Protein AF-A0A7S1VC75-F1 (afdb_monomer_lite)

Sequence (217 aa):
PATQAALGAPEVVKAEDADLAVRKAPENAAPVGADGVVRVEHAWILSRLAAASAAADGGLRAFDMGAAADAVHHFWLKDLADVFLEVSKPLLKSDDADLVSATREVLYTCLDVGLRLLHPFMPFVTEELWQRLPRRPATPATSHLPQYESVMMAPYPVPSSTSHLACASAEESQALAMSAVSAVRSLRGKYTIPKSTKIAVRLPGGPPAGADAVVAG

Structure (mmCIF, N/CA/C/O backbone):
data_AF-A0A7S1VC75-F1
#
_entry.id   AF-A0A7S1VC75-F1
#
loop_
_atom_site.group_PDB
_atom_site.id
_atom_site.type_symbol
_atom_site.label_atom_id
_atom_site.label_alt_id
_atom_site.label_comp_id
_atom_site.label_asym_id
_atom_site.label_entity_id
_atom_site.label_seq_id
_atom_site.pdbx_PDB_ins_code
_atom_site.Cartn_x
_atom_site.Cartn_y
_atom_site.Cartn_z
_atom_site.occupancy
_atom_site.B_iso_or_equiv
_atom_site.auth_seq_id
_atom_site.auth_comp_id
_atom_site.auth_asym_id
_atom_site.auth_atom_id
_atom_site.pdbx_PDB_model_num
ATOM 1 N N . PRO A 1 1 ? -32.891 72.302 -0.985 1.00 41.41 1 PRO A N 1
ATOM 2 C CA . PRO A 1 1 ? -33.335 71.043 -1.630 1.00 41.41 1 PRO A CA 1
ATOM 3 C C . PRO A 1 1 ? -32.152 70.053 -1.707 1.00 41.41 1 PRO A C 1
ATOM 5 O O . PRO A 1 1 ? -31.353 70.150 -2.627 1.00 41.41 1 PRO A O 1
ATOM 8 N N . ALA A 1 2 ? -31.829 69.267 -0.667 1.00 27.56 2 ALA A N 1
ATOM 9 C CA . ALA A 1 2 ? -32.600 68.121 -0.138 1.00 27.56 2 ALA A CA 1
ATOM 10 C C . ALA A 1 2 ? -33.023 67.200 -1.302 1.00 27.56 2 ALA A C 1
ATOM 12 O O . ALA A 1 2 ? -33.728 67.667 -2.189 1.00 27.56 2 ALA A O 1
ATOM 13 N N . THR A 1 3 ? -32.554 65.954 -1.441 1.00 33.22 3 THR A N 1
ATOM 14 C CA . THR A 1 3 ? -32.681 64.821 -0.498 1.00 33.22 3 THR A CA 1
ATOM 15 C C . THR A 1 3 ? -31.821 63.657 -1.050 1.00 33.22 3 THR A C 1
ATOM 17 O O . THR A 1 3 ? -31.910 63.359 -2.234 1.00 33.22 3 THR A O 1
ATOM 20 N N . GLN A 1 4 ? -30.785 63.177 -0.347 1.00 31.67 4 GLN A N 1
ATOM 21 C CA . GLN A 1 4 ? -30.729 61.872 0.353 1.00 31.67 4 GLN A CA 1
ATOM 22 C C . GLN A 1 4 ? -31.527 60.712 -0.279 1.00 31.67 4 GLN A C 1
ATOM 24 O O . GLN A 1 4 ? -32.749 60.742 -0.269 1.00 31.67 4 GLN A O 1
ATOM 29 N N . ALA A 1 5 ? -30.849 59.627 -0.674 1.00 32.12 5 ALA A N 1
ATOM 30 C CA . ALA A 1 5 ? -31.441 58.284 -0.711 1.00 32.12 5 ALA A CA 1
ATOM 31 C C . ALA A 1 5 ? -30.349 57.190 -0.647 1.00 32.12 5 ALA A C 1
ATOM 33 O O . ALA A 1 5 ? -29.601 57.019 -1.602 1.00 32.12 5 ALA A O 1
ATOM 34 N N . ALA A 1 6 ? -30.283 56.526 0.521 1.00 33.50 6 ALA A N 1
ATOM 35 C CA . ALA A 1 6 ? -29.869 55.140 0.837 1.00 33.50 6 ALA A CA 1
ATOM 36 C C . ALA A 1 6 ? -28.675 54.525 0.059 1.00 33.50 6 ALA A C 1
ATOM 38 O O . ALA A 1 6 ? -28.781 54.279 -1.133 1.00 33.50 6 ALA A O 1
ATOM 39 N N . LEU A 1 7 ? -27.507 54.174 0.625 1.00 28.14 7 LEU A N 1
ATOM 40 C CA . LEU A 1 7 ? -27.226 53.390 1.848 1.00 28.14 7 LEU A CA 1
ATOM 41 C C . LEU A 1 7 ? -28.216 52.238 2.076 1.00 28.14 7 LEU A C 1
ATOM 43 O O . LEU A 1 7 ? -29.045 52.272 2.980 1.00 28.14 7 LEU A O 1
ATOM 47 N N . GLY A 1 8 ? -28.100 51.217 1.222 1.00 26.92 8 GLY A N 1
ATOM 48 C CA . GLY A 1 8 ? -28.586 49.869 1.500 1.00 26.92 8 GLY A CA 1
ATOM 49 C C . GLY A 1 8 ? -27.626 49.152 2.451 1.00 26.92 8 GLY A C 1
ATOM 50 O O . GLY A 1 8 ? -26.428 49.061 2.186 1.00 26.92 8 GLY A O 1
ATOM 51 N N . ALA A 1 9 ? -28.168 48.707 3.580 1.00 29.55 9 ALA A N 1
ATOM 52 C CA . ALA A 1 9 ? -27.527 47.870 4.584 1.00 29.55 9 ALA A CA 1
ATOM 53 C C . ALA A 1 9 ? -27.060 46.513 4.000 1.00 29.55 9 ALA A C 1
ATOM 55 O O . ALA A 1 9 ? -27.599 46.076 2.982 1.00 29.55 9 ALA A O 1
ATOM 56 N N . PRO A 1 10 ? -26.081 45.838 4.635 1.00 25.94 10 PRO A N 1
ATOM 57 C CA . PRO A 1 10 ? -25.542 44.568 4.157 1.00 25.94 10 PRO A CA 1
ATOM 58 C C . PRO A 1 10 ? -26.595 43.463 4.264 1.00 25.94 10 PRO A C 1
ATOM 60 O O . PRO A 1 10 ? -27.121 43.193 5.345 1.00 25.94 10 PRO A O 1
ATOM 63 N N . GLU A 1 11 ? -26.896 42.817 3.142 1.00 24.45 11 GLU A N 1
ATOM 64 C CA . GLU A 1 11 ? -27.736 41.627 3.125 1.00 24.45 11 GLU A CA 1
ATOM 65 C C . GLU A 1 11 ? -26.942 40.456 3.712 1.00 24.45 11 GLU A C 1
ATOM 67 O O . GLU A 1 11 ? -25.954 39.976 3.155 1.00 24.45 11 GLU A O 1
ATOM 72 N N . VAL A 1 12 ? -27.358 40.058 4.910 1.00 27.08 12 VAL A N 1
ATOM 73 C CA . VAL A 1 12 ? -26.865 38.902 5.652 1.00 27.08 12 VAL A CA 1
ATOM 74 C C . VAL A 1 12 ? -27.260 37.644 4.880 1.00 27.08 12 VAL A C 1
ATOM 76 O O . VAL A 1 12 ? -28.379 37.149 5.016 1.00 27.08 12 VAL A O 1
ATOM 79 N N . VAL A 1 13 ? -26.344 37.118 4.066 1.00 27.30 13 VAL A N 1
ATOM 80 C CA . VAL A 1 13 ? -26.486 35.775 3.498 1.00 27.30 13 VAL A CA 1
ATOM 81 C C . VAL A 1 13 ? -26.170 34.784 4.610 1.00 27.30 13 VAL A C 1
ATOM 83 O O . VAL A 1 13 ? -25.042 34.694 5.095 1.00 27.30 13 VAL A O 1
ATOM 86 N N . LYS A 1 14 ? -27.225 34.107 5.061 1.00 23.89 14 LYS A N 1
ATOM 87 C CA . LYS A 1 14 ? -27.194 33.062 6.077 1.00 23.89 14 LYS A CA 1
ATOM 88 C C . LYS A 1 14 ? -26.159 32.001 5.711 1.00 23.89 14 LYS A C 1
ATOM 90 O O . LYS A 1 14 ? -26.165 31.469 4.606 1.00 23.89 14 LYS A O 1
ATOM 95 N N . ALA A 1 15 ? -25.289 31.716 6.671 1.00 28.89 15 ALA A N 1
ATOM 96 C CA . ALA A 1 15 ? -24.480 30.516 6.697 1.00 28.89 15 ALA A CA 1
ATOM 97 C C . ALA A 1 15 ? -25.399 29.350 7.054 1.00 28.89 15 ALA A C 1
ATOM 99 O O . ALA A 1 15 ? -25.844 29.284 8.191 1.00 28.89 15 ALA A O 1
ATOM 100 N N . GLU A 1 16 ? -25.698 28.486 6.093 1.00 26.53 16 GLU A N 1
ATOM 101 C CA . GLU A 1 16 ? -26.198 27.129 6.313 1.00 26.53 16 GLU A CA 1
ATOM 102 C C . GLU A 1 16 ? -26.091 26.365 4.984 1.00 26.53 16 GLU A C 1
ATOM 104 O O . GLU A 1 16 ? -26.283 26.935 3.912 1.00 26.53 16 GLU A O 1
ATOM 109 N N . ASP A 1 17 ? -25.700 25.097 5.097 1.00 23.92 17 ASP A N 1
ATOM 110 C CA . ASP A 1 17 ? -25.517 24.095 4.039 1.00 23.92 17 ASP A CA 1
ATOM 111 C C . ASP A 1 17 ? -24.219 24.176 3.218 1.00 23.92 17 ASP A C 1
ATOM 113 O O . ASP A 1 17 ? -24.175 24.315 1.995 1.00 23.92 17 ASP A O 1
ATOM 117 N N . ALA A 1 18 ? -23.117 23.971 3.946 1.00 26.05 18 ALA A N 1
ATOM 118 C CA . ALA A 1 18 ? -21.907 23.343 3.431 1.00 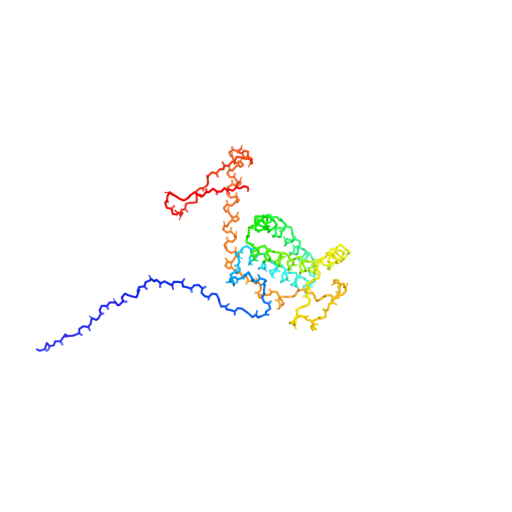26.05 18 ALA A CA 1
ATOM 119 C C . ALA A 1 18 ? -22.218 21.901 2.989 1.00 26.05 18 ALA A C 1
ATOM 121 O O . ALA A 1 18 ? -21.910 20.951 3.708 1.00 26.05 18 ALA A O 1
ATOM 122 N N . ASP A 1 19 ? -22.847 21.740 1.825 1.00 22.75 19 ASP A N 1
ATOM 123 C CA . ASP A 1 19 ? -23.119 20.416 1.280 1.00 22.75 19 ASP A CA 1
ATOM 124 C C . ASP A 1 19 ? -21.953 19.954 0.398 1.00 22.75 19 ASP A C 1
ATOM 126 O O . ASP A 1 19 ? -21.661 20.467 -0.690 1.00 22.75 19 ASP A O 1
ATOM 130 N N . LEU A 1 20 ? -21.227 19.002 0.972 1.00 27.06 20 LEU A N 1
ATOM 131 C CA . LEU A 1 20 ? -20.019 18.349 0.504 1.00 27.06 20 LEU A CA 1
ATOM 132 C C . LEU A 1 20 ? -20.351 17.417 -0.673 1.00 27.06 20 LEU A C 1
ATOM 134 O O . LEU A 1 20 ? -20.221 16.200 -0.583 1.00 27.06 20 LEU A O 1
ATOM 138 N N . ALA A 1 21 ? -20.762 17.978 -1.808 1.00 24.77 21 ALA A N 1
ATOM 139 C CA . ALA A 1 21 ? -20.881 17.234 -3.056 1.00 24.77 21 ALA A CA 1
ATOM 140 C C . ALA A 1 21 ? -19.481 17.020 -3.658 1.00 24.77 21 ALA A C 1
ATOM 142 O O . ALA A 1 21 ? -19.018 17.761 -4.533 1.00 24.77 21 ALA A O 1
ATOM 143 N N . VAL A 1 22 ? -18.778 16.000 -3.156 1.00 31.92 22 VAL A N 1
ATOM 144 C CA . VAL A 1 22 ? -17.565 15.470 -3.786 1.00 31.92 22 VAL A CA 1
ATOM 145 C C . VAL A 1 22 ? -17.912 15.082 -5.221 1.00 31.92 22 VAL A C 1
ATOM 147 O O . VAL A 1 22 ? -18.787 14.263 -5.494 1.00 31.92 22 VAL A O 1
ATOM 150 N N . ARG A 1 23 ? -17.228 15.747 -6.149 1.00 25.34 23 ARG A N 1
ATOM 151 C CA . ARG A 1 23 ? -17.361 15.606 -7.597 1.00 25.34 23 ARG A CA 1
ATOM 152 C C . ARG A 1 23 ? -17.271 14.131 -8.002 1.00 25.34 23 ARG A C 1
ATOM 154 O O . ARG A 1 23 ? -16.306 13.454 -7.661 1.00 25.34 23 ARG A O 1
ATOM 161 N N . LYS A 1 24 ? -18.261 13.675 -8.772 1.00 26.64 24 LYS A N 1
ATOM 162 C CA . LYS A 1 24 ? -18.335 12.346 -9.393 1.00 26.64 24 LYS A CA 1
ATOM 163 C C . LYS A 1 24 ? -17.053 12.077 -10.201 1.00 26.64 24 LYS A C 1
ATOM 165 O O . LYS A 1 24 ? -16.840 12.691 -11.246 1.00 26.64 24 LYS A O 1
ATOM 170 N N . ALA A 1 25 ? -16.184 11.217 -9.675 1.00 26.42 25 ALA A N 1
ATOM 171 C CA . ALA A 1 25 ? -14.935 10.794 -10.307 1.00 26.42 25 ALA A CA 1
ATOM 172 C C . ALA A 1 25 ? -15.200 9.738 -11.410 1.00 26.42 25 ALA A C 1
ATOM 174 O O . ALA A 1 25 ? -16.230 9.061 -11.357 1.00 26.42 25 ALA A O 1
ATOM 175 N N . PRO A 1 26 ? -14.322 9.617 -12.427 1.00 27.62 26 PRO A N 1
ATOM 176 C CA . PRO A 1 26 ? -14.538 8.765 -13.600 1.00 27.62 26 PRO A CA 1
ATOM 177 C C . PRO A 1 26 ? -14.646 7.269 -13.259 1.00 27.62 26 PRO A C 1
ATOM 179 O O . PRO A 1 26 ? -14.065 6.786 -12.292 1.00 27.62 26 PRO A O 1
ATOM 182 N N . GLU A 1 27 ? -15.381 6.549 -14.108 1.00 35.31 27 GLU A N 1
ATOM 183 C CA . GLU A 1 27 ? -15.953 5.192 -13.982 1.00 35.31 27 GLU A CA 1
ATOM 184 C C . GLU A 1 27 ? -14.940 4.021 -13.950 1.00 35.31 27 GLU A C 1
ATOM 186 O O . GLU A 1 27 ? -15.217 2.918 -14.403 1.00 35.31 27 GLU A O 1
ATOM 191 N N . ASN A 1 28 ? -13.755 4.251 -13.387 1.00 39.44 28 ASN A N 1
ATOM 192 C CA . ASN A 1 28 ? -12.769 3.224 -13.026 1.00 39.44 28 ASN A CA 1
ATOM 193 C C . ASN A 1 28 ? -12.297 3.382 -11.565 1.00 39.44 28 ASN A C 1
ATOM 195 O O . ASN A 1 28 ? -11.235 2.895 -11.183 1.00 39.44 28 ASN A O 1
ATOM 199 N N . ALA A 1 29 ? -13.070 4.116 -10.762 1.00 36.75 29 ALA A N 1
ATOM 200 C CA . ALA A 1 29 ? -12.709 4.511 -9.413 1.00 36.75 29 ALA A CA 1
ATOM 201 C C . ALA A 1 29 ? -12.837 3.363 -8.401 1.00 36.75 29 ALA A C 1
ATOM 203 O O . ALA A 1 29 ? -13.699 2.493 -8.517 1.00 36.75 29 ALA A O 1
ATOM 204 N N . ALA A 1 30 ? -11.948 3.425 -7.408 1.00 38.72 30 ALA A N 1
ATOM 205 C CA . ALA A 1 30 ? -11.885 2.640 -6.181 1.00 38.72 30 ALA A CA 1
ATOM 206 C C . ALA A 1 30 ? -13.239 2.118 -5.669 1.00 38.72 30 ALA A C 1
ATOM 208 O O . ALA A 1 30 ? -14.240 2.817 -5.792 1.00 38.72 30 ALA A O 1
ATOM 209 N N . PRO A 1 31 ? -13.275 0.938 -5.027 1.00 42.50 31 PRO A N 1
ATOM 210 C CA . PRO A 1 31 ? -14.513 0.314 -4.571 1.00 42.50 31 PRO A CA 1
ATOM 211 C C . PRO A 1 31 ? -15.307 1.244 -3.655 1.00 42.50 31 PRO A C 1
ATOM 213 O O . PRO A 1 31 ? -14.915 1.568 -2.532 1.00 42.50 31 PRO A O 1
ATOM 216 N N . VAL A 1 32 ? -16.430 1.690 -4.199 1.00 47.25 32 VAL A N 1
ATOM 217 C CA . VAL A 1 32 ? -17.366 2.606 -3.575 1.00 47.25 32 VAL A CA 1
ATOM 218 C C . VAL A 1 32 ? -18.370 1.759 -2.790 1.00 47.25 32 VAL A C 1
ATOM 220 O O . VAL A 1 32 ? -18.982 0.857 -3.359 1.00 47.25 32 VAL A O 1
ATOM 223 N N . GLY A 1 33 ? -18.511 2.005 -1.482 1.00 39.31 33 GLY A N 1
ATOM 224 C CA . GLY A 1 33 ? -19.593 1.411 -0.684 1.00 39.31 33 GLY A CA 1
ATOM 225 C C . GLY A 1 33 ? -20.968 1.875 -1.185 1.00 39.31 33 GLY A C 1
ATOM 226 O O . GLY A 1 33 ? -21.046 2.848 -1.935 1.00 39.31 33 GLY A O 1
ATOM 227 N N . ALA A 1 34 ? -22.046 1.200 -0.774 1.00 38.31 34 ALA A N 1
ATOM 228 C CA . ALA A 1 34 ? -23.404 1.398 -1.303 1.00 38.31 34 ALA A CA 1
ATOM 229 C C . ALA A 1 34 ? -23.916 2.858 -1.314 1.00 38.31 34 ALA A C 1
ATOM 231 O O . ALA A 1 34 ? -24.752 3.196 -2.150 1.00 38.31 34 ALA A O 1
ATOM 232 N N . ASP A 1 35 ? -23.353 3.740 -0.481 1.00 40.78 35 ASP A N 1
ATOM 233 C CA . ASP A 1 35 ? -23.739 5.155 -0.380 1.00 40.78 35 ASP A CA 1
ATOM 234 C C . ASP A 1 35 ? -22.916 6.125 -1.247 1.00 40.78 35 ASP A C 1
ATOM 236 O O . ASP A 1 35 ? -23.099 7.339 -1.166 1.00 40.78 35 ASP A O 1
ATOM 240 N N . GLY A 1 36 ? -21.953 5.660 -2.046 1.00 50.09 36 GLY A N 1
ATOM 241 C CA . GLY A 1 36 ? -21.072 6.586 -2.774 1.00 50.09 36 GLY A CA 1
ATOM 242 C C . GLY A 1 36 ? -19.922 7.160 -1.930 1.00 50.09 36 GLY A C 1
ATOM 243 O O . GLY A 1 36 ? -19.016 7.797 -2.468 1.00 50.09 36 GLY A O 1
ATOM 244 N N . VAL A 1 37 ? -19.942 6.945 -0.610 1.00 54.38 37 VAL A N 1
ATOM 245 C CA . VAL A 1 37 ? -19.021 7.575 0.343 1.00 54.38 37 VAL A CA 1
ATOM 246 C C . VAL A 1 37 ? -17.811 6.678 0.590 1.00 54.38 37 VAL A C 1
ATOM 248 O O . VAL A 1 37 ? -17.888 5.644 1.256 1.00 54.38 37 VAL A O 1
ATOM 251 N N . VAL A 1 38 ? -16.656 7.091 0.071 1.00 67.25 38 VAL A N 1
ATOM 252 C CA . VAL A 1 38 ? -15.375 6.458 0.398 1.00 67.25 38 VAL A CA 1
ATOM 253 C C . VAL A 1 38 ? -14.978 6.876 1.814 1.00 67.25 38 VAL A C 1
ATOM 255 O O . VAL A 1 38 ? -14.785 8.057 2.096 1.00 67.25 38 VAL A O 1
ATOM 258 N N . ARG A 1 39 ? -14.858 5.897 2.714 1.00 83.50 39 ARG A N 1
ATOM 259 C CA . ARG A 1 39 ? -14.338 6.097 4.074 1.00 83.50 39 ARG A CA 1
ATOM 260 C C . ARG A 1 39 ? -12.931 6.697 4.031 1.00 83.50 39 ARG A C 1
ATOM 262 O O . ARG A 1 39 ? -12.140 6.372 3.145 1.00 83.50 39 ARG A O 1
ATOM 269 N N . VAL A 1 40 ? -12.603 7.533 5.014 1.00 89.06 40 VAL A N 1
ATOM 270 C CA . VAL A 1 40 ? -11.305 8.224 5.090 1.00 89.06 40 VAL A CA 1
ATOM 271 C C . VAL A 1 40 ? -10.153 7.221 5.103 1.00 89.06 40 VAL A C 1
ATOM 273 O O . VAL A 1 40 ? -9.166 7.400 4.398 1.00 89.06 40 VAL A O 1
ATOM 276 N N . GLU A 1 41 ? -10.312 6.120 5.832 1.00 90.56 41 GLU A N 1
ATOM 277 C CA . GLU A 1 41 ? -9.324 5.053 5.975 1.00 90.56 41 GLU A CA 1
ATOM 278 C C . GLU A 1 41 ? -9.064 4.332 4.644 1.00 90.56 41 GLU A C 1
ATOM 280 O O . GLU A 1 41 ? -7.923 4.001 4.318 1.00 90.56 41 GLU A O 1
ATOM 285 N N . HIS A 1 42 ? -10.124 4.117 3.857 1.00 93.25 42 HIS A N 1
ATOM 286 C CA . HIS A 1 42 ? -10.050 3.517 2.525 1.00 93.25 42 HIS A CA 1
ATOM 287 C C . HIS A 1 42 ? -9.371 4.463 1.528 1.00 93.25 42 HIS A C 1
ATOM 289 O O . HIS A 1 42 ? -8.450 4.061 0.820 1.00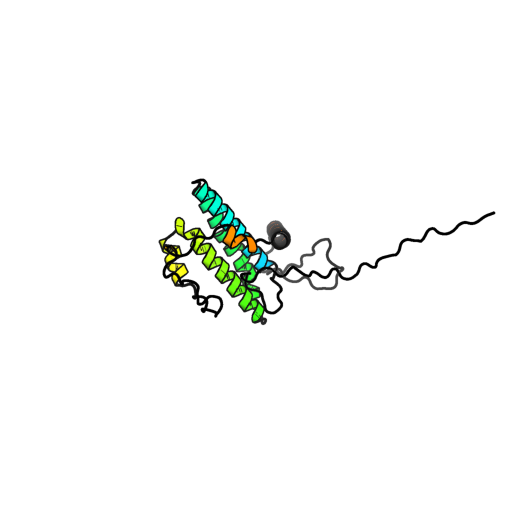 93.25 42 HIS A O 1
ATOM 295 N N . ALA A 1 43 ? -9.795 5.730 1.495 1.00 92.75 43 ALA A N 1
ATOM 296 C CA . ALA A 1 43 ? -9.200 6.745 0.630 1.00 92.75 43 ALA A CA 1
ATOM 297 C C . ALA A 1 43 ? -7.720 6.977 0.963 1.00 92.75 43 ALA A C 1
ATOM 299 O O . ALA A 1 43 ? -6.900 7.155 0.064 1.00 92.75 43 ALA A O 1
ATOM 300 N N . TRP A 1 44 ? -7.365 6.928 2.248 1.00 95.25 44 TRP A N 1
ATOM 301 C CA . TRP A 1 44 ? -5.998 7.113 2.707 1.00 95.25 44 TRP A CA 1
ATOM 302 C C . TRP A 1 44 ? -5.052 6.048 2.146 1.00 95.25 44 TRP A C 1
ATOM 304 O O . TRP A 1 44 ? -4.071 6.404 1.497 1.00 95.25 44 TRP A O 1
ATOM 314 N N . ILE A 1 45 ? -5.338 4.753 2.335 1.00 95.94 45 ILE A N 1
ATOM 315 C CA . ILE A 1 45 ? -4.415 3.697 1.880 1.00 95.94 45 ILE A CA 1
ATOM 316 C C . ILE A 1 45 ? -4.271 3.675 0.352 1.00 95.94 45 ILE A C 1
ATOM 318 O O . ILE A 1 45 ? -3.193 3.394 -0.170 1.00 95.94 45 ILE A O 1
ATOM 322 N N . LEU A 1 46 ? -5.335 4.028 -0.371 1.00 95.44 46 LEU A N 1
ATOM 323 C CA . LEU A 1 46 ? -5.318 4.158 -1.825 1.00 95.44 46 LEU A CA 1
ATOM 324 C C . LEU A 1 46 ? -4.465 5.352 -2.278 1.00 95.44 46 LEU A C 1
ATOM 326 O O . LEU A 1 46 ? -3.704 5.230 -3.239 1.00 95.44 46 LEU A O 1
ATOM 330 N N . SER A 1 47 ? -4.502 6.463 -1.539 1.00 95.56 47 SER A N 1
ATOM 331 C CA . SER A 1 47 ? -3.605 7.600 -1.763 1.00 95.56 47 SER A CA 1
ATOM 332 C C . SER A 1 47 ? -2.141 7.223 -1.518 1.00 95.56 47 SER A C 1
ATOM 334 O O . SER A 1 47 ? -1.274 7.506 -2.346 1.00 95.56 47 SER A O 1
ATOM 336 N N . ARG A 1 48 ? -1.860 6.473 -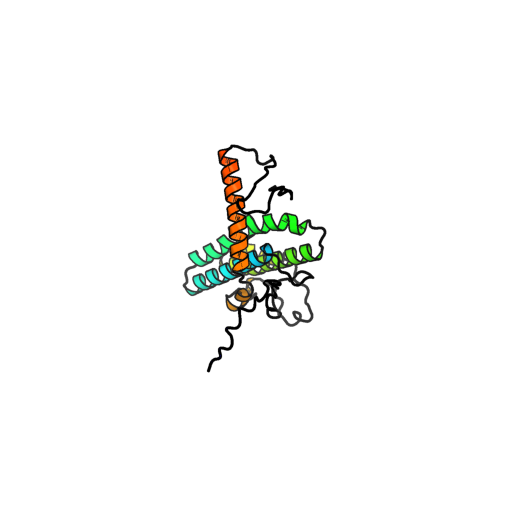0.442 1.00 96.12 48 ARG A N 1
ATOM 337 C CA . ARG A 1 48 ? -0.516 5.942 -0.146 1.00 96.12 48 ARG A CA 1
ATOM 338 C C . ARG A 1 48 ? -0.009 4.993 -1.228 1.00 96.12 48 ARG A C 1
ATOM 340 O O . ARG A 1 48 ? 1.155 5.076 -1.615 1.00 96.12 48 ARG A O 1
ATOM 347 N N . LEU A 1 49 ? -0.881 4.143 -1.764 1.00 96.50 49 LEU A N 1
ATOM 348 C CA . LEU A 1 49 ? -0.568 3.266 -2.891 1.00 96.50 49 LEU A CA 1
ATOM 349 C C . LEU A 1 49 ? -0.203 4.069 -4.151 1.00 96.50 49 LEU A C 1
ATOM 351 O O . LEU A 1 49 ? 0.767 3.733 -4.833 1.00 96.50 49 LEU A O 1
ATOM 355 N N . ALA A 1 50 ? -0.939 5.144 -4.449 1.00 96.25 50 ALA A N 1
ATOM 356 C CA . ALA A 1 50 ? -0.626 6.030 -5.570 1.00 96.25 50 ALA A CA 1
ATOM 357 C C . ALA A 1 50 ? 0.733 6.724 -5.391 1.00 96.25 50 ALA A C 1
ATOM 359 O O . ALA A 1 50 ? 1.540 6.749 -6.324 1.00 96.25 50 ALA A O 1
ATOM 360 N N . ALA A 1 51 ? 1.023 7.217 -4.184 1.00 96.06 51 ALA A N 1
ATOM 361 C CA . ALA A 1 51 ? 2.314 7.814 -3.853 1.00 96.06 51 ALA A CA 1
ATOM 362 C C . ALA A 1 51 ? 3.469 6.806 -3.994 1.00 96.06 51 ALA A C 1
ATOM 364 O O . ALA A 1 51 ? 4.499 7.126 -4.589 1.00 96.06 51 ALA A O 1
ATOM 365 N N . ALA A 1 52 ? 3.283 5.572 -3.516 1.00 96.75 52 ALA A N 1
ATOM 366 C CA . ALA A 1 52 ? 4.270 4.502 -3.637 1.00 96.75 52 ALA A CA 1
ATOM 367 C C . ALA A 1 52 ? 4.517 4.104 -5.099 1.00 96.75 52 ALA A C 1
ATOM 369 O O . ALA A 1 52 ? 5.666 3.955 -5.508 1.00 96.75 52 ALA A O 1
ATOM 370 N N . SER A 1 53 ? 3.457 3.999 -5.907 1.00 96.81 53 SER A N 1
ATOM 371 C CA . SER A 1 53 ? 3.561 3.743 -7.349 1.00 96.81 53 SER A CA 1
ATOM 372 C C . SER A 1 53 ? 4.351 4.840 -8.062 1.00 96.81 53 SER A C 1
ATOM 374 O O . SER A 1 53 ? 5.223 4.531 -8.873 1.00 96.81 53 SER A O 1
ATOM 376 N N . ALA A 1 54 ? 4.103 6.110 -7.732 1.00 96.62 54 ALA A N 1
ATOM 377 C CA . ALA A 1 54 ? 4.825 7.224 -8.334 1.00 96.62 54 ALA A CA 1
ATOM 378 C C . ALA A 1 54 ? 6.301 7.279 -7.923 1.00 96.62 54 ALA A C 1
ATOM 380 O O . ALA A 1 54 ? 7.165 7.494 -8.773 1.00 96.62 54 ALA A O 1
ATOM 381 N N . ALA A 1 55 ? 6.601 7.040 -6.647 1.00 96.69 55 ALA A N 1
ATOM 382 C CA . ALA A 1 55 ? 7.974 6.987 -6.156 1.00 96.69 55 ALA A CA 1
ATOM 383 C C . ALA A 1 55 ? 8.754 5.802 -6.754 1.00 96.69 55 ALA A C 1
ATOM 385 O O . ALA A 1 55 ? 9.896 5.971 -7.180 1.00 96.69 55 ALA A O 1
ATOM 386 N N . ALA A 1 56 ? 8.124 4.627 -6.853 1.00 96.88 56 ALA A N 1
ATOM 387 C CA . ALA A 1 56 ? 8.726 3.446 -7.462 1.00 96.88 56 ALA A CA 1
ATOM 388 C C . ALA A 1 56 ? 8.996 3.644 -8.962 1.00 96.88 56 ALA A C 1
ATOM 390 O O . ALA A 1 56 ? 10.104 3.373 -9.417 1.00 96.88 56 ALA A O 1
ATOM 391 N N . ASP A 1 57 ? 8.025 4.158 -9.728 1.00 96.06 57 ASP A N 1
ATOM 392 C CA . ASP A 1 57 ? 8.212 4.481 -11.153 1.00 96.06 57 ASP A CA 1
ATOM 393 C C . ASP A 1 57 ? 9.329 5.520 -11.351 1.00 96.06 57 ASP A C 1
ATOM 395 O O . ASP A 1 57 ? 10.189 5.345 -12.214 1.00 96.06 57 ASP A O 1
ATOM 399 N N . GLY A 1 58 ? 9.380 6.556 -10.507 1.00 96.62 58 GLY A N 1
ATOM 400 C CA . GLY A 1 58 ? 10.446 7.560 -10.525 1.00 96.62 58 GLY A CA 1
ATOM 401 C C . GLY A 1 58 ? 11.837 6.969 -10.280 1.00 96.62 58 GLY A C 1
ATOM 402 O O . GLY A 1 58 ? 12.755 7.231 -11.059 1.00 96.62 58 GLY A O 1
ATOM 403 N N . GLY A 1 59 ? 11.988 6.134 -9.247 1.00 96.62 59 GLY A N 1
ATOM 404 C CA . GLY A 1 59 ? 13.253 5.460 -8.937 1.00 96.62 59 GLY A CA 1
ATOM 405 C C . GLY A 1 59 ? 13.697 4.514 -10.055 1.00 96.62 59 GLY A C 1
ATOM 406 O O . GLY A 1 59 ? 14.834 4.594 -10.516 1.00 96.62 59 GLY A O 1
ATOM 407 N N . LEU A 1 60 ? 12.779 3.697 -10.586 1.00 95.31 60 LEU A N 1
ATOM 408 C CA . LEU A 1 60 ? 13.070 2.794 -11.705 1.00 95.31 60 LEU A CA 1
ATOM 409 C C . LEU A 1 60 ? 13.501 3.556 -12.968 1.00 95.31 60 LEU A C 1
ATOM 411 O O . LEU A 1 60 ? 14.474 3.169 -13.613 1.00 95.31 60 LEU A O 1
ATOM 415 N N . ARG A 1 61 ? 12.834 4.668 -13.308 1.00 95.81 61 ARG A N 1
ATOM 416 C CA . ARG A 1 61 ? 13.212 5.525 -14.452 1.00 95.81 61 ARG A CA 1
ATOM 417 C C . ARG A 1 61 ? 14.571 6.193 -14.275 1.00 95.81 61 ARG A C 1
ATOM 419 O O . ARG A 1 61 ? 15.266 6.419 -15.263 1.00 95.81 61 ARG A O 1
ATOM 426 N N . ALA A 1 62 ? 14.934 6.521 -13.040 1.00 97.19 62 ALA A N 1
ATOM 427 C CA . ALA A 1 62 ? 16.224 7.103 -12.695 1.00 97.19 62 ALA A CA 1
ATOM 428 C C . ALA A 1 62 ? 17.341 6.054 -12.531 1.00 97.19 62 ALA A C 1
ATOM 430 O O . ALA A 1 62 ? 18.473 6.431 -12.236 1.00 97.19 62 ALA A O 1
ATOM 431 N N . PHE A 1 63 ? 17.042 4.760 -12.716 1.00 96.12 63 PHE A N 1
ATOM 432 C CA . PHE A 1 63 ? 17.927 3.635 -12.387 1.00 96.12 63 PHE A CA 1
ATOM 433 C C . PHE A 1 63 ? 18.357 3.587 -10.907 1.00 96.12 63 PHE A C 1
ATOM 435 O O . PHE A 1 63 ? 19.321 2.906 -10.555 1.00 96.12 63 PHE A O 1
ATOM 442 N N . ASP A 1 64 ? 17.616 4.259 -10.025 1.00 97.00 64 ASP A N 1
ATOM 443 C CA . ASP A 1 64 ? 17.785 4.185 -8.578 1.00 97.00 64 ASP A CA 1
ATOM 444 C C . ASP A 1 64 ? 16.872 3.093 -8.006 1.00 97.00 64 ASP A C 1
ATOM 446 O O . ASP A 1 64 ? 15.752 3.324 -7.536 1.00 97.00 64 ASP A O 1
ATOM 450 N N . MET A 1 65 ? 17.371 1.858 -8.074 1.00 95.25 65 MET A N 1
ATOM 451 C CA . MET A 1 65 ? 16.665 0.681 -7.565 1.00 95.25 65 MET A CA 1
ATOM 452 C C . MET A 1 65 ? 16.499 0.720 -6.041 1.00 95.25 65 MET A C 1
ATOM 454 O O . MET A 1 65 ? 15.565 0.109 -5.527 1.00 95.25 65 MET A O 1
ATOM 458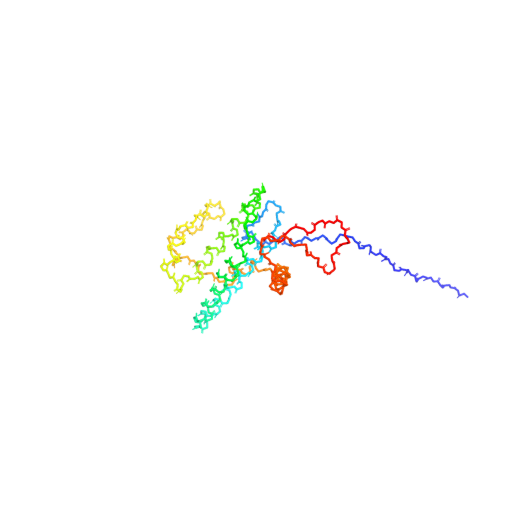 N N . GLY A 1 66 ? 17.383 1.428 -5.326 1.00 96.56 66 GLY A N 1
ATOM 459 C CA . GLY A 1 66 ? 17.317 1.574 -3.873 1.00 96.56 66 GLY A CA 1
ATOM 460 C C . GLY A 1 66 ? 16.112 2.412 -3.468 1.00 96.56 66 GLY A C 1
ATOM 461 O O . GLY A 1 66 ? 15.261 1.938 -2.721 1.00 96.56 66 GLY A O 1
ATOM 462 N N . ALA A 1 67 ? 15.975 3.606 -4.053 1.00 95.81 67 ALA A N 1
ATOM 463 C CA . ALA A 1 67 ? 14.825 4.473 -3.806 1.00 95.81 67 ALA A CA 1
ATOM 464 C C . ALA A 1 67 ? 13.495 3.808 -4.199 1.00 95.81 67 ALA A C 1
ATOM 466 O O . ALA A 1 67 ? 12.503 3.923 -3.476 1.00 95.81 67 ALA A O 1
ATOM 467 N N . ALA A 1 68 ? 13.471 3.079 -5.322 1.00 96.81 68 ALA A N 1
ATOM 468 C CA . ALA A 1 68 ? 12.279 2.352 -5.748 1.00 96.81 68 ALA A CA 1
ATOM 469 C C . ALA A 1 68 ? 11.907 1.222 -4.770 1.00 96.81 68 ALA A C 1
ATOM 471 O O . ALA A 1 68 ? 10.744 1.113 -4.376 1.00 96.81 68 ALA A O 1
ATOM 472 N N . ALA A 1 69 ? 12.881 0.413 -4.341 1.00 96.19 69 ALA A N 1
ATOM 473 C CA . ALA A 1 69 ? 12.658 -0.657 -3.371 1.00 96.19 69 ALA A CA 1
ATOM 474 C C . ALA A 1 69 ? 12.194 -0.103 -2.017 1.00 96.19 69 ALA A C 1
ATOM 476 O O . ALA A 1 69 ? 11.228 -0.615 -1.449 1.00 96.19 69 ALA A O 1
ATOM 477 N N . ASP A 1 70 ? 12.823 0.969 -1.532 1.00 96.81 70 ASP A N 1
ATOM 478 C CA . ASP A 1 70 ? 12.475 1.615 -0.265 1.00 96.81 70 ASP A CA 1
ATOM 479 C C . ASP A 1 70 ? 11.048 2.167 -0.278 1.00 96.81 70 ASP A C 1
ATOM 481 O O . ASP A 1 70 ? 10.313 1.991 0.695 1.00 96.81 70 ASP A O 1
ATOM 485 N N . ALA A 1 71 ? 10.617 2.781 -1.385 1.00 96.88 71 ALA A N 1
ATOM 486 C CA . ALA A 1 71 ? 9.255 3.288 -1.532 1.00 96.88 71 ALA A CA 1
ATOM 487 C C . ALA A 1 71 ? 8.207 2.168 -1.442 1.00 96.88 71 ALA A C 1
ATOM 489 O O . ALA A 1 71 ? 7.230 2.277 -0.694 1.00 96.88 71 ALA A O 1
ATOM 490 N N . VAL A 1 72 ? 8.424 1.067 -2.168 1.00 96.50 72 VAL A N 1
ATOM 491 C CA . VAL A 1 72 ? 7.512 -0.087 -2.159 1.00 96.50 72 VAL A CA 1
ATOM 492 C C . VAL A 1 72 ? 7.528 -0.783 -0.796 1.00 96.50 72 VAL A C 1
ATOM 494 O O . VAL A 1 72 ? 6.475 -1.122 -0.254 1.00 96.50 72 VAL A O 1
ATOM 497 N N . HIS A 1 73 ? 8.705 -0.951 -0.199 1.00 96.00 73 HIS A N 1
ATOM 498 C CA . HIS A 1 73 ? 8.869 -1.552 1.121 1.00 96.00 73 HIS A CA 1
ATOM 499 C C . HIS A 1 73 ? 8.198 -0.722 2.225 1.00 96.00 73 HIS A C 1
ATOM 501 O O . HIS A 1 73 ? 7.524 -1.277 3.098 1.00 96.00 73 HIS A O 1
ATOM 507 N N . HIS A 1 74 ? 8.323 0.608 2.168 1.00 96.94 74 HIS A N 1
ATOM 508 C CA . HIS A 1 74 ? 7.647 1.519 3.088 1.00 96.94 74 HIS A CA 1
ATOM 509 C C . HIS A 1 74 ? 6.128 1.361 3.007 1.00 96.94 74 HIS A C 1
ATOM 511 O O . HIS A 1 74 ? 5.483 1.217 4.044 1.00 96.94 74 HIS A O 1
ATOM 517 N N . PHE A 1 75 ? 5.562 1.313 1.799 1.00 97.38 75 PHE A N 1
ATOM 518 C CA . PHE A 1 75 ? 4.129 1.082 1.625 1.00 97.38 75 PHE A CA 1
ATOM 519 C C . PHE A 1 75 ? 3.680 -0.244 2.255 1.00 97.38 75 PHE A C 1
ATOM 521 O O . PHE A 1 75 ? 2.737 -0.265 3.043 1.00 97.38 75 PHE A O 1
ATOM 528 N N . TRP A 1 76 ? 4.379 -1.344 1.965 1.00 96.06 76 TRP A N 1
ATOM 529 C CA . TRP A 1 76 ? 4.004 -2.670 2.464 1.00 96.06 76 TRP A CA 1
ATOM 530 C C . TRP A 1 76 ? 4.058 -2.779 3.989 1.00 96.06 76 TRP A C 1
ATOM 532 O O . TRP A 1 76 ? 3.117 -3.282 4.605 1.00 96.06 76 TRP A O 1
ATOM 542 N N . LEU A 1 77 ? 5.144 -2.316 4.608 1.00 94.75 77 LEU A N 1
ATOM 543 C CA . LEU A 1 77 ? 5.316 -2.458 6.052 1.00 94.75 77 LEU A CA 1
ATOM 544 C C . LEU A 1 77 ? 4.620 -1.353 6.844 1.00 94.75 77 LEU A C 1
ATOM 546 O O . LEU A 1 77 ? 3.936 -1.647 7.820 1.00 94.75 77 LEU A O 1
ATOM 550 N N . LYS A 1 78 ? 4.807 -0.087 6.460 1.00 94.69 78 LYS A N 1
ATOM 551 C CA . LYS A 1 78 ? 4.386 1.065 7.272 1.00 94.69 78 LYS A CA 1
ATOM 552 C C . LYS A 1 78 ? 2.960 1.491 7.007 1.00 94.69 78 LYS A C 1
ATOM 554 O O . LYS A 1 78 ? 2.231 1.749 7.960 1.00 94.69 78 LYS A O 1
ATOM 559 N N . ASP A 1 7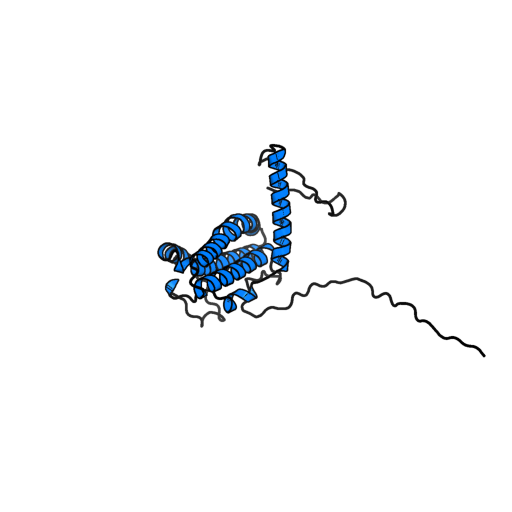9 ? 2.553 1.522 5.747 1.00 95.75 79 ASP A N 1
ATOM 560 C CA . ASP A 1 79 ? 1.212 1.986 5.407 1.00 95.75 79 ASP A CA 1
ATOM 561 C C . ASP A 1 79 ? 0.201 0.830 5.477 1.00 95.75 79 ASP A C 1
ATOM 563 O O . ASP A 1 79 ? -0.818 0.919 6.169 1.00 95.75 79 ASP A O 1
ATOM 567 N N . LEU A 1 80 ? 0.500 -0.297 4.824 1.00 95.88 80 LEU A N 1
ATOM 568 C CA . LEU A 1 80 ? -0.422 -1.426 4.740 1.00 95.88 80 LEU A CA 1
ATOM 569 C C . LEU A 1 80 ? -0.445 -2.264 6.027 1.00 95.88 80 LEU A C 1
ATOM 571 O O . LEU A 1 80 ? -1.501 -2.391 6.649 1.00 95.88 80 LEU A O 1
ATOM 575 N N . ALA A 1 81 ? 0.690 -2.842 6.434 1.00 94.88 81 ALA A N 1
ATOM 576 C CA . ALA A 1 81 ? 0.721 -3.792 7.548 1.00 94.88 81 ALA A CA 1
ATOM 577 C C . ALA A 1 81 ? 0.570 -3.129 8.929 1.00 94.88 81 ALA A C 1
ATOM 579 O O . ALA A 1 81 ? -0.280 -3.554 9.710 1.00 94.88 81 ALA A O 1
ATOM 580 N N . ASP A 1 82 ? 1.354 -2.086 9.225 1.00 93.00 82 ASP A N 1
ATOM 581 C CA . ASP A 1 82 ? 1.355 -1.436 10.546 1.00 93.00 82 ASP A CA 1
ATOM 582 C C . ASP A 1 82 ? 0.059 -0.640 10.821 1.00 93.00 82 ASP A C 1
ATOM 584 O O . ASP A 1 82 ? -0.349 -0.508 11.979 1.00 93.00 82 ASP A O 1
ATOM 588 N N . VAL A 1 83 ? -0.584 -0.084 9.785 1.00 93.38 83 VAL A N 1
ATOM 589 C CA . VAL A 1 83 ? -1.724 0.838 9.942 1.00 93.38 83 VAL A CA 1
ATOM 590 C C . VAL A 1 83 ? -3.003 0.284 9.323 1.00 93.38 83 VAL A C 1
ATOM 592 O O . VAL A 1 83 ? -3.965 0.048 10.055 1.00 93.38 83 VAL A O 1
ATOM 595 N N . PHE A 1 84 ? -3.061 0.061 8.007 1.00 94.69 84 PHE A N 1
ATOM 596 C CA . PHE A 1 84 ? -4.331 -0.284 7.353 1.00 94.69 84 PHE A CA 1
ATOM 597 C C . PHE A 1 84 ? -4.899 -1.639 7.798 1.00 94.69 84 PHE A C 1
ATOM 599 O O . PHE A 1 84 ? -6.106 -1.764 8.014 1.00 94.69 84 PHE A O 1
ATOM 606 N N . LEU A 1 85 ? -4.057 -2.659 7.997 1.00 94.19 85 LEU A N 1
ATOM 607 C CA . LEU A 1 85 ? -4.516 -3.950 8.522 1.00 94.19 85 LEU A CA 1
ATOM 608 C C . LEU A 1 85 ? -5.058 -3.839 9.950 1.00 94.19 85 LEU A C 1
ATOM 610 O O . LEU A 1 85 ? -6.009 -4.533 10.294 1.00 94.19 85 LEU A O 1
ATOM 614 N N . GLU A 1 86 ? -4.508 -2.956 10.780 1.00 92.06 86 GLU A N 1
ATOM 615 C CA . GLU A 1 86 ? -5.036 -2.714 12.125 1.00 92.06 86 GLU A CA 1
ATOM 616 C C . GLU A 1 86 ? -6.375 -1.972 12.077 1.00 92.06 86 GLU A C 1
ATOM 618 O O . GLU A 1 86 ? -7.332 -2.365 12.746 1.00 92.06 86 GLU A O 1
ATOM 623 N N . VAL A 1 87 ? -6.467 -0.949 11.228 1.00 90.12 87 VAL A N 1
ATOM 624 C CA . VAL A 1 87 ? -7.671 -0.129 11.039 1.00 90.12 87 VAL A CA 1
ATOM 625 C C . VAL A 1 87 ? -8.812 -0.914 10.381 1.00 90.12 87 VAL A C 1
ATOM 627 O O . VAL A 1 87 ? -9.976 -0.695 10.703 1.00 90.12 87 VAL A O 1
ATOM 630 N N . SER A 1 88 ? -8.508 -1.874 9.507 1.00 91.56 88 SER A N 1
ATOM 631 C CA . SER A 1 88 ? -9.518 -2.691 8.817 1.00 91.56 88 SER A CA 1
ATOM 632 C C . SER A 1 88 ? -10.124 -3.800 9.681 1.00 91.56 88 SER A C 1
ATOM 634 O O . SER A 1 88 ? -11.233 -4.246 9.393 1.00 91.56 88 SER A O 1
ATOM 636 N N . LYS A 1 89 ? -9.474 -4.228 10.774 1.00 91.81 89 LYS A N 1
ATOM 637 C CA . LYS A 1 89 ? -10.013 -5.253 11.694 1.00 91.81 89 LYS A CA 1
ATOM 638 C C . LYS A 1 89 ? -11.428 -4.953 12.208 1.00 91.81 89 LYS A C 1
ATOM 640 O O . LYS A 1 89 ? -12.257 -5.861 12.137 1.00 91.81 89 LYS A O 1
ATOM 645 N N . PRO A 1 90 ? -11.734 -3.758 12.757 1.00 91.12 90 PRO A N 1
ATOM 646 C CA . PRO A 1 90 ? -13.099 -3.423 13.161 1.00 91.12 90 PRO A CA 1
ATOM 647 C C . PRO A 1 90 ? -14.047 -3.291 11.962 1.00 91.12 90 PRO A C 1
ATOM 649 O O . PRO A 1 90 ? -15.189 -3.722 12.067 1.00 91.12 90 PRO A O 1
ATOM 652 N N . LEU A 1 91 ? -13.576 -2.779 10.818 1.00 89.88 91 LEU A N 1
ATOM 653 C CA . LEU A 1 91 ? -14.397 -2.617 9.608 1.00 89.88 91 LEU A CA 1
ATOM 654 C C . LEU A 1 91 ? -14.877 -3.969 9.064 1.00 89.88 91 LEU A C 1
ATOM 656 O O . LEU A 1 91 ? -16.048 -4.135 8.749 1.00 89.88 91 LEU A O 1
ATOM 660 N N . LEU A 1 92 ? -13.992 -4.969 9.047 1.00 90.44 92 LEU A N 1
ATOM 661 C CA . LEU A 1 92 ? -14.295 -6.335 8.609 1.00 90.44 92 LEU A CA 1
ATOM 662 C C . LEU A 1 92 ? -15.201 -7.112 9.579 1.00 90.44 92 LEU A C 1
ATOM 664 O O . LEU A 1 92 ? -15.702 -8.173 9.212 1.00 90.44 92 LEU A O 1
ATOM 668 N N . LYS A 1 93 ? -15.376 -6.616 10.809 1.00 91.38 93 LYS A N 1
ATOM 669 C CA . LYS A 1 93 ? -16.267 -7.180 11.835 1.00 91.38 93 LYS A CA 1
ATOM 670 C C . LYS A 1 93 ? -17.580 -6.404 11.975 1.00 91.38 93 LYS A C 1
ATOM 672 O O . LYS A 1 93 ? -18.337 -6.692 12.895 1.00 91.38 93 LYS A O 1
ATOM 677 N N . SER A 1 94 ? -17.812 -5.410 11.119 1.00 89.44 94 SER A N 1
ATOM 678 C CA . SER A 1 94 ? -19.048 -4.632 11.107 1.00 89.44 94 SER A CA 1
ATOM 679 C C . SER A 1 94 ? -20.238 -5.492 10.670 1.00 89.44 94 SER A C 1
ATOM 681 O O . SER A 1 94 ? -20.077 -6.400 9.855 1.00 89.44 94 SER A O 1
ATOM 683 N N . ASP A 1 95 ? -21.433 -5.163 11.164 1.00 89.38 95 ASP A N 1
ATOM 684 C CA . ASP A 1 95 ? -22.700 -5.744 10.689 1.00 89.38 95 ASP A CA 1
ATOM 685 C C . ASP A 1 95 ? -23.135 -5.161 9.327 1.00 89.38 95 ASP A C 1
ATOM 687 O O . ASP A 1 95 ? -24.026 -5.691 8.664 1.00 89.38 95 ASP A O 1
ATOM 691 N N . ASP A 1 96 ? -22.491 -4.075 8.894 1.00 90.25 96 ASP A N 1
ATOM 692 C CA . ASP A 1 96 ? -22.688 -3.453 7.586 1.00 90.25 96 ASP A CA 1
ATOM 693 C C . ASP A 1 96 ? -21.960 -4.250 6.489 1.00 90.25 96 ASP A C 1
ATOM 695 O O . ASP A 1 96 ? -20.735 -4.173 6.330 1.00 90.25 96 ASP A O 1
ATOM 699 N N . ALA A 1 97 ? -22.732 -5.027 5.728 1.00 89.81 97 ALA A N 1
ATOM 700 C CA . ALA A 1 97 ? -22.224 -5.874 4.655 1.00 89.81 97 ALA A CA 1
ATOM 701 C C . ALA A 1 97 ? -21.564 -5.077 3.516 1.00 89.81 97 ALA A C 1
ATOM 703 O O . ALA A 1 97 ? -20.582 -5.552 2.935 1.00 89.81 97 ALA A O 1
ATOM 704 N N . ASP A 1 98 ? -22.052 -3.870 3.222 1.00 88.50 98 ASP A N 1
ATOM 705 C CA . ASP A 1 98 ? -21.522 -3.029 2.149 1.00 88.50 98 ASP A CA 1
ATOM 706 C C . ASP A 1 98 ? -20.176 -2.431 2.550 1.00 88.50 98 ASP A C 1
ATOM 708 O O . ASP A 1 98 ? -19.233 -2.420 1.752 1.00 88.50 98 ASP A O 1
ATOM 712 N N . LEU A 1 99 ? -20.037 -2.027 3.815 1.00 88.31 99 LEU A N 1
ATOM 713 C CA . LEU A 1 99 ? -18.757 -1.600 4.374 1.00 88.31 99 LEU A CA 1
ATOM 714 C C . LEU A 1 99 ? -17.726 -2.732 4.351 1.00 88.31 99 LEU A C 1
ATOM 716 O O . LEU A 1 99 ? -16.601 -2.522 3.896 1.00 88.31 99 LEU A O 1
ATOM 720 N N . VAL A 1 100 ? -18.103 -3.937 4.792 1.00 89.88 100 VAL A N 1
ATOM 721 C CA . VAL A 1 100 ? -17.209 -5.109 4.782 1.00 89.88 100 VAL A CA 1
ATOM 722 C C . VAL A 1 100 ? -16.765 -5.437 3.356 1.00 89.88 100 VAL A C 1
ATOM 724 O O . VAL A 1 100 ? -15.585 -5.714 3.121 1.00 89.88 100 VAL A O 1
ATOM 727 N N . SER A 1 101 ? -17.694 -5.391 2.399 1.00 90.06 101 SER A N 1
ATOM 728 C CA . SER A 1 101 ? -17.416 -5.597 0.976 1.00 90.06 101 SER A CA 1
ATOM 729 C C . SER A 1 101 ? -16.439 -4.548 0.433 1.00 90.06 101 SER A C 1
ATOM 731 O O . SER A 1 101 ? -15.399 -4.901 -0.128 1.00 90.06 101 SER A O 1
ATOM 733 N N . ALA A 1 102 ? -16.697 -3.263 0.694 1.00 89.88 102 ALA A N 1
ATOM 734 C CA . ALA A 1 102 ? -15.818 -2.175 0.281 1.00 89.88 102 ALA A CA 1
ATOM 735 C C . ALA A 1 102 ? -14.409 -2.321 0.879 1.00 89.88 102 ALA A C 1
ATOM 737 O O . ALA A 1 102 ? -13.423 -2.218 0.153 1.00 89.88 102 ALA A O 1
ATOM 738 N N . THR A 1 103 ? -14.282 -2.636 2.175 1.00 92.06 103 THR A N 1
ATOM 739 C CA . THR A 1 103 ? -12.972 -2.860 2.813 1.00 92.06 103 THR A CA 1
ATOM 740 C C . THR A 1 103 ? -12.210 -4.015 2.161 1.00 92.06 103 THR A C 1
ATOM 742 O O . THR A 1 103 ? -11.001 -3.908 1.947 1.00 92.06 103 THR A O 1
ATOM 745 N N . ARG A 1 104 ? -12.894 -5.112 1.804 1.00 91.75 104 ARG A N 1
ATOM 746 C CA . ARG A 1 104 ? -12.272 -6.251 1.106 1.00 91.75 104 ARG A CA 1
ATOM 747 C C . ARG A 1 104 ? -11.776 -5.871 -0.280 1.00 91.75 104 ARG A C 1
ATOM 749 O O . ARG A 1 104 ? -10.668 -6.254 -0.638 1.00 91.75 104 ARG A O 1
ATOM 756 N N . GLU A 1 105 ? -12.552 -5.104 -1.033 1.00 91.00 105 GLU A N 1
ATOM 757 C CA . GLU A 1 105 ? -12.145 -4.641 -2.360 1.00 91.00 105 GLU A CA 1
ATOM 758 C C . GLU A 1 105 ? -10.975 -3.646 -2.302 1.00 91.00 105 GLU A C 1
ATOM 760 O O . GLU A 1 105 ? -10.088 -3.676 -3.162 1.00 91.00 105 GLU A O 1
ATOM 765 N N . VAL A 1 106 ? -10.928 -2.770 -1.289 1.00 93.12 106 VAL A N 1
ATOM 766 C CA . VAL A 1 106 ? -9.779 -1.868 -1.088 1.00 93.12 106 VAL A CA 1
ATOM 767 C C . VAL A 1 106 ? -8.538 -2.694 -0.786 1.00 93.12 106 VAL A C 1
ATOM 769 O O . VAL A 1 106 ? -7.511 -2.519 -1.437 1.00 93.12 106 VAL A O 1
ATOM 772 N N . LEU A 1 107 ? -8.647 -3.643 0.148 1.00 93.62 107 LEU A N 1
ATOM 773 C CA . LEU A 1 107 ? -7.546 -4.528 0.508 1.00 93.62 107 LEU A CA 1
ATOM 774 C C . LEU A 1 107 ? -7.069 -5.344 -0.699 1.00 93.62 107 LEU A C 1
ATOM 776 O O . LEU A 1 107 ? -5.868 -5.449 -0.929 1.00 93.62 107 LEU A O 1
ATOM 780 N N . TYR A 1 108 ? -8.001 -5.862 -1.498 1.00 93.56 108 TYR A N 1
ATOM 781 C CA . TYR A 1 108 ? -7.705 -6.548 -2.750 1.00 93.56 108 TYR A CA 1
ATOM 782 C C . TYR A 1 108 ? -6.886 -5.674 -3.697 1.00 93.56 108 TYR A C 1
ATOM 784 O O . TYR A 1 108 ? -5.837 -6.093 -4.176 1.00 93.56 108 TYR A O 1
ATOM 792 N N . THR A 1 109 ? -7.343 -4.442 -3.923 1.00 92.88 109 THR A N 1
ATOM 793 C CA . THR A 1 109 ? -6.687 -3.484 -4.819 1.00 92.88 109 THR A CA 1
ATOM 794 C C . THR A 1 109 ? -5.275 -3.153 -4.329 1.00 92.88 109 THR A C 1
ATOM 796 O O . THR A 1 109 ? -4.332 -3.150 -5.118 1.00 92.88 109 THR A O 1
ATOM 799 N N . CYS A 1 110 ? -5.099 -2.939 -3.021 1.00 95.25 110 CYS A N 1
ATOM 800 C CA . CYS A 1 110 ? -3.788 -2.705 -2.417 1.00 95.25 110 CYS A CA 1
ATOM 801 C C . CYS A 1 110 ? -2.845 -3.903 -2.567 1.00 95.25 110 CYS A C 1
ATOM 803 O O . CYS A 1 110 ? -1.672 -3.705 -2.874 1.00 95.25 110 CYS A O 1
ATOM 805 N N . LEU A 1 111 ? -3.340 -5.129 -2.369 1.00 95.31 111 LEU A N 1
ATOM 806 C CA . LEU A 1 111 ? -2.538 -6.344 -2.517 1.00 95.31 111 LEU A CA 1
ATOM 807 C C . LEU A 1 111 ? -2.156 -6.585 -3.977 1.00 95.31 111 LEU A C 1
ATOM 809 O O . LEU A 1 111 ? -0.988 -6.806 -4.268 1.00 95.31 111 LEU A O 1
ATOM 813 N N . ASP A 1 112 ? -3.106 -6.500 -4.900 1.00 93.75 112 ASP A N 1
ATOM 814 C CA . ASP A 1 112 ? -2.866 -6.723 -6.324 1.00 93.75 112 ASP A CA 1
ATOM 815 C C . ASP A 1 112 ? -1.852 -5.716 -6.893 1.00 93.75 112 ASP A C 1
ATOM 817 O O . ASP A 1 112 ? -0.809 -6.104 -7.420 1.00 93.75 112 ASP A O 1
ATOM 821 N N . VAL A 1 113 ? -2.090 -4.414 -6.711 1.00 94.50 113 VAL A N 1
ATOM 822 C CA . VAL A 1 113 ? -1.171 -3.368 -7.190 1.00 94.50 113 VAL A CA 1
ATOM 823 C C . VAL A 1 113 ? 0.153 -3.407 -6.422 1.00 94.50 113 VAL A C 1
ATOM 825 O O . VAL A 1 113 ? 1.220 -3.301 -7.027 1.00 94.50 113 VAL A O 1
ATOM 828 N N . GLY A 1 114 ? 0.112 -3.606 -5.102 1.00 95.75 114 GLY A N 1
ATOM 829 C CA . GLY A 1 114 ? 1.305 -3.693 -4.262 1.00 95.75 114 GLY A CA 1
ATOM 830 C C . GLY A 1 114 ? 2.211 -4.871 -4.626 1.00 95.75 114 GLY A C 1
ATOM 831 O O . GLY A 1 114 ? 3.435 -4.727 -4.592 1.00 95.75 114 GLY A O 1
ATOM 832 N N . LEU A 1 115 ? 1.641 -6.022 -5.003 1.00 96.31 115 LEU A N 1
ATOM 833 C CA . LEU A 1 115 ? 2.406 -7.205 -5.413 1.00 96.31 115 LEU A CA 1
ATOM 834 C C . LEU A 1 115 ? 3.091 -6.963 -6.755 1.00 96.31 115 LEU A C 1
ATOM 836 O O . LEU A 1 115 ? 4.267 -7.290 -6.897 1.00 96.31 115 LEU A O 1
ATOM 840 N N . ARG A 1 116 ? 2.403 -6.317 -7.705 1.00 95.50 116 ARG A N 1
ATOM 841 C CA . ARG A 1 116 ? 3.002 -5.920 -8.989 1.00 95.50 116 ARG A CA 1
ATOM 842 C C . ARG A 1 116 ? 4.141 -4.913 -8.812 1.00 95.50 116 ARG A C 1
ATOM 844 O O . ARG A 1 116 ? 5.159 -5.045 -9.481 1.00 95.50 116 ARG A O 1
ATOM 851 N N . LEU A 1 117 ? 4.001 -3.945 -7.899 1.00 96.38 117 LEU A N 1
ATOM 852 C CA . LEU A 1 117 ? 5.073 -2.995 -7.560 1.00 96.38 117 LEU A CA 1
ATOM 853 C C . LEU A 1 117 ? 6.301 -3.689 -6.952 1.00 96.38 117 LEU A C 1
ATOM 855 O O . LEU A 1 117 ? 7.432 -3.297 -7.220 1.00 96.38 117 LEU A O 1
ATOM 859 N N . LEU A 1 118 ? 6.088 -4.720 -6.131 1.00 96.31 118 LEU A N 1
ATOM 860 C CA . LEU A 1 118 ? 7.164 -5.453 -5.455 1.00 96.31 118 LEU A CA 1
ATOM 861 C C . LEU A 1 118 ? 7.838 -6.502 -6.357 1.00 96.31 118 LEU A C 1
ATOM 863 O O . LEU A 1 118 ? 8.971 -6.917 -6.101 1.00 96.31 118 LEU A O 1
ATOM 867 N N . HIS A 1 119 ? 7.158 -6.925 -7.420 1.00 96.50 119 HIS A N 1
ATOM 868 C CA . HIS A 1 119 ? 7.580 -8.014 -8.293 1.00 96.50 119 HIS A CA 1
ATOM 869 C C . HIS A 1 119 ? 8.990 -7.874 -8.899 1.00 96.50 119 HIS A C 1
ATOM 871 O O . HIS A 1 119 ? 9.722 -8.866 -8.870 1.00 96.50 119 HIS A O 1
ATOM 877 N N . PRO A 1 120 ? 9.446 -6.683 -9.350 1.00 94.81 120 PRO A N 1
ATOM 878 C CA . PRO A 1 120 ? 10.812 -6.504 -9.850 1.00 94.81 120 PRO A CA 1
ATOM 879 C C . PRO A 1 120 ? 11.908 -6.840 -8.827 1.00 94.81 120 PRO A C 1
ATOM 881 O O . PRO A 1 120 ? 13.033 -7.146 -9.215 1.00 94.81 120 PRO A O 1
ATOM 884 N N . PHE A 1 121 ? 11.593 -6.790 -7.529 1.00 95.38 121 PHE A N 1
ATOM 885 C CA . PHE A 1 121 ? 12.540 -7.041 -6.441 1.00 95.38 121 PHE A CA 1
ATOM 886 C C . PHE A 1 121 ? 12.415 -8.458 -5.866 1.00 95.38 121 PHE A C 1
ATOM 888 O O . PHE A 1 121 ? 13.413 -9.053 -5.462 1.00 95.38 121 PHE A O 1
ATOM 895 N N . MET A 1 122 ? 11.197 -9.010 -5.817 1.00 95.69 122 MET A N 1
ATOM 896 C CA . MET A 1 122 ? 10.904 -10.308 -5.193 1.00 95.69 122 MET A CA 1
ATOM 897 C C . MET A 1 122 ? 10.023 -11.204 -6.085 1.00 95.69 122 MET A C 1
ATOM 899 O O . MET A 1 122 ? 8.901 -11.542 -5.693 1.00 95.69 122 MET A O 1
ATOM 903 N N . PRO A 1 123 ? 10.501 -11.637 -7.264 1.00 96.06 123 PRO A N 1
ATOM 904 C CA . PRO A 1 123 ? 9.651 -12.229 -8.299 1.00 96.06 123 PRO A CA 1
ATOM 905 C C . PRO A 1 123 ? 8.967 -13.532 -7.870 1.00 96.06 123 PRO A C 1
ATOM 907 O O . PRO A 1 123 ? 7.782 -13.718 -8.117 1.00 96.06 123 PRO A O 1
ATOM 910 N N . PHE A 1 124 ? 9.673 -14.420 -7.166 1.00 96.62 124 PHE A N 1
ATOM 911 C CA . PHE A 1 124 ? 9.127 -15.734 -6.805 1.00 96.62 124 PHE A CA 1
ATOM 912 C C . PHE A 1 124 ? 8.021 -15.658 -5.750 1.00 96.62 124 PHE A C 1
ATOM 914 O O . PHE A 1 124 ? 6.982 -16.293 -5.895 1.00 96.62 124 PHE A O 1
ATOM 921 N N . VAL A 1 125 ? 8.236 -14.878 -4.686 1.00 96.31 125 VAL A N 1
ATOM 922 C CA . VAL A 1 125 ? 7.265 -14.761 -3.586 1.00 96.31 125 VAL A CA 1
ATOM 923 C C . VAL A 1 125 ? 6.032 -13.990 -4.044 1.00 96.31 125 VAL A C 1
ATOM 925 O O . VAL A 1 125 ? 4.912 -14.369 -3.721 1.00 96.31 125 VAL A O 1
ATOM 928 N N . THR A 1 126 ? 6.225 -12.920 -4.814 1.00 96.56 126 THR A N 1
ATOM 929 C CA . THR A 1 126 ? 5.103 -12.114 -5.310 1.00 96.56 126 THR A CA 1
ATOM 930 C C . THR A 1 126 ? 4.260 -12.868 -6.333 1.00 96.56 126 THR A C 1
ATOM 932 O O . THR A 1 126 ? 3.041 -12.764 -6.268 1.00 96.56 126 THR A O 1
ATOM 935 N N . GLU A 1 127 ? 4.870 -13.677 -7.206 1.00 96.19 127 GLU A N 1
ATOM 936 C CA . GLU A 1 127 ? 4.137 -14.559 -8.122 1.00 96.19 127 GLU A CA 1
ATOM 937 C C . GLU A 1 127 ? 3.264 -15.550 -7.346 1.00 96.19 127 GLU A C 1
ATOM 939 O O . GLU A 1 127 ? 2.060 -15.641 -7.566 1.00 96.19 127 GLU A O 1
ATOM 944 N N . GLU A 1 128 ? 3.858 -16.244 -6.380 1.00 96.94 128 GLU A N 1
ATOM 945 C CA . GLU A 1 128 ? 3.183 -17.242 -5.556 1.00 96.94 128 GLU A CA 1
ATOM 946 C C . GLU A 1 128 ? 1.973 -16.646 -4.806 1.00 96.94 128 GLU A C 1
ATOM 948 O O . GLU A 1 128 ? 0.864 -17.183 -4.856 1.00 96.94 128 GLU A O 1
ATOM 953 N N . LEU A 1 129 ? 2.160 -15.484 -4.174 1.00 95.19 129 LEU A N 1
ATOM 954 C CA . LEU A 1 129 ? 1.093 -14.788 -3.456 1.00 95.19 129 LEU A CA 1
ATOM 955 C C . LEU A 1 129 ? 0.002 -14.256 -4.387 1.00 95.19 129 LEU A C 1
ATOM 957 O O . LEU A 1 129 ? -1.177 -14.313 -4.038 1.00 95.19 129 LEU A O 1
ATOM 961 N N . TRP A 1 130 ? 0.368 -13.755 -5.565 1.00 94.62 130 TRP A N 1
ATOM 962 C CA . TRP A 1 130 ? -0.597 -13.212 -6.515 1.00 94.62 130 TRP A CA 1
ATOM 963 C C . TRP A 1 130 ? -1.481 -14.299 -7.128 1.00 94.62 130 TRP A C 1
ATOM 965 O O . TRP A 1 130 ? -2.681 -14.088 -7.274 1.00 94.62 130 TRP A O 1
ATOM 975 N N . GLN A 1 131 ? -0.943 -15.498 -7.380 1.00 92.50 131 GLN A N 1
ATOM 976 C CA . GLN A 1 131 ? -1.747 -16.645 -7.826 1.00 92.50 131 GLN A CA 1
ATOM 977 C C . GLN A 1 131 ? -2.776 -17.104 -6.785 1.00 92.50 131 GLN A C 1
ATOM 979 O O . GLN A 1 131 ? -3.819 -17.654 -7.140 1.00 92.50 131 GLN A O 1
ATOM 984 N N . ARG A 1 132 ? -2.504 -16.884 -5.492 1.00 93.56 132 ARG A N 1
ATOM 985 C CA . ARG A 1 132 ? -3.449 -17.179 -4.402 1.00 93.56 132 ARG A CA 1
ATOM 986 C C . ARG A 1 132 ? -4.515 -16.105 -4.217 1.00 93.56 132 ARG A C 1
ATOM 988 O O . ARG A 1 132 ? -5.491 -16.340 -3.502 1.00 93.56 132 ARG A O 1
ATOM 995 N N . LEU A 1 133 ? -4.332 -14.932 -4.816 1.00 90.81 133 LEU A N 1
ATOM 996 C CA . LEU A 1 133 ? -5.285 -13.845 -4.699 1.00 90.81 133 LEU A CA 1
ATOM 997 C C . LEU A 1 133 ? -6.552 -14.190 -5.514 1.00 90.81 133 LEU A C 1
ATOM 999 O O . LEU A 1 133 ? -6.442 -14.602 -6.670 1.00 90.81 133 LEU A O 1
ATOM 1003 N N . PRO A 1 134 ? -7.769 -14.045 -4.952 1.00 87.38 134 PRO A N 1
ATOM 1004 C CA . PRO A 1 134 ? -8.998 -14.371 -5.677 1.00 87.38 134 PRO A CA 1
ATOM 1005 C C . PRO A 1 134 ? -9.097 -13.587 -6.988 1.00 87.38 134 PRO A C 1
ATOM 1007 O O . PRO A 1 134 ? -8.928 -12.375 -7.004 1.00 87.38 134 PRO A O 1
ATOM 1010 N N . ARG A 1 135 ? -9.390 -14.217 -8.124 1.00 81.88 135 ARG A N 1
ATOM 1011 C CA . ARG A 1 135 ? -9.569 -13.433 -9.356 1.00 81.88 135 ARG A CA 1
ATOM 1012 C C . ARG A 1 135 ? -10.873 -12.646 -9.271 1.00 81.88 135 ARG A C 1
ATOM 1014 O O . ARG A 1 135 ? -11.917 -13.228 -8.973 1.00 81.88 135 ARG A O 1
ATOM 1021 N N . ARG A 1 136 ? -10.822 -11.334 -9.535 1.00 75.81 136 ARG A N 1
ATOM 1022 C CA . ARG A 1 136 ? -12.039 -10.518 -9.615 1.00 75.81 136 ARG A CA 1
ATOM 1023 C C . ARG A 1 136 ? -12.943 -11.113 -10.705 1.00 75.81 136 ARG A C 1
ATOM 1025 O O . ARG A 1 136 ? -12.455 -11.357 -11.813 1.00 75.81 136 ARG A O 1
ATOM 1032 N N . PRO A 1 137 ? -14.228 -11.381 -10.418 1.00 71.44 137 PRO A N 1
ATOM 1033 C CA . PRO A 1 137 ? -15.132 -11.913 -11.424 1.00 71.44 137 PRO A CA 1
ATOM 1034 C C . PRO A 1 137 ? -15.212 -10.944 -12.604 1.00 71.44 137 PRO A C 1
ATOM 1036 O O . PRO A 1 137 ? -15.283 -9.727 -12.422 1.00 71.44 137 PRO A O 1
ATOM 1039 N N . ALA A 1 138 ? -15.182 -11.493 -13.818 1.00 69.44 138 ALA A N 1
ATOM 1040 C CA . ALA A 1 138 ? -15.363 -10.700 -15.022 1.00 69.44 138 ALA A CA 1
ATOM 1041 C C . ALA A 1 138 ? -16.756 -10.055 -14.981 1.00 69.44 138 ALA A C 1
ATOM 1043 O O . ALA A 1 138 ? -17.772 -10.749 -14.948 1.00 69.44 138 ALA A O 1
ATOM 1044 N N . THR A 1 139 ? -16.805 -8.727 -14.963 1.00 71.56 139 THR A N 1
ATOM 1045 C CA . THR A 1 139 ? -18.041 -7.965 -15.148 1.00 71.56 139 THR A CA 1
ATOM 1046 C C . THR A 1 139 ? -18.207 -7.674 -16.640 1.00 71.56 139 THR A C 1
ATOM 1048 O O . THR A 1 139 ? -17.222 -7.733 -17.373 1.00 71.56 139 THR A O 1
ATOM 1051 N N . PRO A 1 140 ? -19.401 -7.314 -17.139 1.00 72.81 140 PRO A N 1
ATOM 1052 C CA . PRO A 1 140 ? -19.562 -6.911 -18.542 1.00 72.81 140 PRO A CA 1
ATOM 1053 C C . PRO A 1 140 ? -18.608 -5.776 -18.960 1.00 72.81 140 PRO A C 1
ATOM 1055 O O . PRO A 1 140 ? -18.204 -5.686 -20.116 1.00 72.81 140 PRO A O 1
ATOM 1058 N N . ALA A 1 141 ? -18.210 -4.934 -18.001 1.00 66.19 141 ALA A N 1
ATOM 1059 C CA . ALA A 1 141 ? -17.241 -3.864 -18.196 1.00 66.19 141 ALA A CA 1
ATOM 1060 C C . ALA A 1 141 ? -15.779 -4.346 -18.194 1.00 66.19 141 ALA A C 1
ATOM 1062 O O . ALA A 1 141 ? -14.942 -3.691 -18.796 1.00 66.19 141 ALA A O 1
ATOM 1063 N N . THR A 1 142 ? -15.443 -5.473 -17.558 1.00 65.94 142 THR A N 1
ATOM 1064 C CA . THR A 1 142 ? -14.061 -5.992 -17.480 1.00 65.94 142 THR A CA 1
ATOM 1065 C C . THR A 1 142 ? -13.843 -7.288 -18.255 1.00 65.94 142 THR A C 1
ATOM 1067 O O . THR A 1 142 ? -12.707 -7.728 -18.394 1.00 65.94 142 THR A O 1
ATOM 1070 N N . SER A 1 143 ? -14.891 -7.884 -18.826 1.00 68.56 143 SER A N 1
ATOM 1071 C CA . SER A 1 143 ? -14.823 -9.147 -19.571 1.00 68.56 143 SER A CA 1
ATOM 1072 C C . SER A 1 143 ? -13.994 -9.060 -20.850 1.00 68.56 143 SER A C 1
ATOM 1074 O O . SER A 1 143 ? -13.558 -10.084 -21.363 1.00 68.56 143 SER A O 1
ATOM 1076 N N . HIS A 1 144 ? -13.793 -7.850 -21.373 1.00 69.06 144 HIS A N 1
ATOM 1077 C CA . HIS A 1 144 ? -12.943 -7.592 -22.532 1.00 69.06 144 HIS A CA 1
ATOM 1078 C C . HIS A 1 144 ? -11.466 -7.384 -22.158 1.00 69.06 144 HIS A C 1
ATOM 1080 O O . HIS A 1 144 ? -10.619 -7.331 -23.049 1.00 69.06 144 HIS A O 1
ATOM 1086 N N . LEU A 1 145 ? -11.147 -7.236 -20.865 1.00 67.94 145 LEU A N 1
ATOM 1087 C CA . LEU A 1 145 ? -9.775 -7.044 -20.410 1.00 67.94 145 LEU A CA 1
ATOM 1088 C C . LEU A 1 145 ? -9.042 -8.391 -20.352 1.00 67.94 145 LEU A C 1
ATOM 1090 O O . LEU A 1 145 ? -9.618 -9.392 -19.916 1.00 67.94 145 LEU A O 1
ATOM 1094 N N . PRO A 1 146 ? -7.764 -8.432 -20.763 1.00 69.31 146 PRO A N 1
ATOM 1095 C CA . PRO A 1 146 ? -6.963 -9.641 -20.664 1.00 69.31 146 PRO A CA 1
ATOM 1096 C C . PRO A 1 146 ? -6.790 -10.044 -19.197 1.00 69.31 146 PRO A C 1
ATOM 1098 O O . PRO A 1 146 ? -6.381 -9.244 -18.355 1.00 69.31 146 PRO A O 1
ATOM 1101 N N . GLN A 1 147 ? -7.087 -11.308 -18.898 1.00 78.19 147 GLN A N 1
ATOM 1102 C CA . GLN A 1 147 ? -6.701 -11.920 -17.633 1.00 78.19 147 GLN A CA 1
ATOM 1103 C C . GLN A 1 147 ? -5.266 -12.415 -17.771 1.00 78.19 147 GLN A C 1
ATOM 1105 O O . GLN A 1 147 ? -4.968 -13.240 -18.633 1.00 78.19 147 GLN A O 1
ATOM 1110 N N . TYR A 1 148 ? -4.376 -11.888 -16.940 1.00 84.75 148 TYR A N 1
ATOM 1111 C CA . TYR A 1 148 ? -2.975 -12.283 -16.954 1.00 84.75 148 TYR A CA 1
ATOM 1112 C C . TYR A 1 148 ? -2.795 -13.587 -16.176 1.00 84.75 148 TYR A C 1
ATOM 1114 O O . TYR A 1 148 ? -3.342 -13.755 -15.088 1.00 84.75 148 TYR A O 1
ATOM 1122 N N . GLU A 1 149 ? -2.034 -14.522 -16.739 1.00 86.75 149 GLU A N 1
ATOM 1123 C CA . GLU A 1 149 ? -1.746 -15.803 -16.086 1.00 86.75 149 GLU A CA 1
ATOM 1124 C C . GLU A 1 149 ? -0.618 -15.706 -15.058 1.00 86.75 149 GLU A C 1
ATOM 1126 O O . GLU A 1 149 ? -0.516 -16.587 -14.217 1.00 86.75 149 GLU A O 1
ATOM 1131 N N . SER A 1 150 ? 0.201 -14.653 -15.105 1.00 91.25 150 SER A N 1
ATOM 1132 C CA . SER A 1 150 ? 1.338 -14.409 -14.210 1.00 91.25 150 SER A CA 1
ATOM 1133 C C . SER A 1 150 ? 1.513 -12.911 -13.964 1.00 91.25 150 SER A C 1
ATOM 1135 O O . SER A 1 150 ? 1.193 -12.092 -14.834 1.00 91.25 150 SER A O 1
ATOM 1137 N N . VAL A 1 151 ? 2.070 -12.559 -12.802 1.00 92.94 151 VAL A N 1
ATOM 1138 C CA . VAL A 1 151 ? 2.389 -11.172 -12.424 1.00 92.94 151 VAL A CA 1
ATOM 1139 C C . VAL A 1 151 ? 3.379 -10.547 -13.397 1.00 92.94 151 VAL A C 1
ATOM 1141 O O . VAL A 1 151 ? 3.220 -9.380 -13.746 1.00 92.94 151 VAL A O 1
ATOM 1144 N N . MET A 1 152 ? 4.347 -11.324 -13.897 1.00 92.56 152 MET A N 1
ATOM 1145 C CA . MET A 1 152 ? 5.339 -10.865 -14.883 1.00 92.56 152 MET A CA 1
ATOM 1146 C C . MET A 1 152 ? 4.689 -10.320 -16.164 1.00 92.56 152 MET A C 1
ATOM 1148 O O . MET A 1 152 ? 5.278 -9.485 -16.846 1.00 92.56 152 MET A O 1
ATOM 1152 N N . MET A 1 153 ? 3.499 -10.819 -16.514 1.00 92.44 153 MET A N 1
ATOM 1153 C CA . MET A 1 153 ? 2.764 -10.429 -17.723 1.00 92.44 153 MET A CA 1
ATOM 1154 C C . MET A 1 153 ? 1.783 -9.280 -17.466 1.00 92.44 153 MET A C 1
ATOM 1156 O O . MET A 1 153 ? 1.275 -8.681 -18.416 1.00 92.44 153 MET A O 1
ATOM 1160 N N . ALA A 1 154 ? 1.488 -8.988 -16.198 1.00 91.75 154 ALA A N 1
ATOM 1161 C CA . ALA A 1 154 ? 0.566 -7.933 -15.823 1.00 91.75 154 ALA A CA 1
ATOM 1162 C C . ALA A 1 154 ? 1.205 -6.542 -16.027 1.00 91.75 154 ALA A C 1
ATOM 1164 O O . ALA A 1 154 ? 2.404 -6.365 -15.805 1.00 91.75 154 ALA A O 1
ATOM 1165 N N . PRO A 1 155 ? 0.420 -5.516 -16.405 1.00 92.06 155 PRO A N 1
ATOM 1166 C CA . PRO A 1 155 ? 0.910 -4.154 -16.533 1.00 92.06 155 PRO A CA 1
ATOM 1167 C C . PRO A 1 155 ? 1.470 -3.647 -15.208 1.00 92.06 155 PRO A C 1
ATOM 1169 O O . PRO A 1 155 ? 0.804 -3.724 -14.167 1.00 92.06 155 PRO A O 1
ATOM 1172 N N . TYR A 1 156 ? 2.679 -3.095 -15.276 1.00 93.75 156 TYR A N 1
ATOM 1173 C CA . TYR A 1 156 ? 3.317 -2.479 -14.126 1.00 93.75 156 TYR A CA 1
ATOM 1174 C C . TYR A 1 156 ? 2.571 -1.192 -13.720 1.00 93.75 156 TYR A C 1
ATOM 1176 O O . TYR A 1 156 ? 2.245 -0.384 -14.598 1.00 93.75 156 TYR A O 1
ATOM 1184 N N . PRO A 1 157 ? 2.291 -0.969 -12.421 1.00 93.88 157 PRO A N 1
ATOM 1185 C CA . PRO A 1 157 ? 1.571 0.217 -11.974 1.00 93.88 157 PRO A CA 1
ATOM 1186 C C . PRO A 1 157 ? 2.388 1.496 -12.170 1.00 93.88 157 PRO A C 1
ATOM 1188 O O . PRO A 1 157 ? 3.444 1.683 -11.567 1.00 93.88 157 PRO A O 1
ATOM 1191 N N . VAL A 1 158 ? 1.855 2.404 -12.982 1.00 92.44 158 VAL A N 1
ATOM 1192 C CA . VAL A 1 158 ? 2.449 3.711 -13.301 1.00 92.44 158 VAL A CA 1
ATOM 1193 C C . VAL A 1 158 ? 1.567 4.854 -12.783 1.00 92.44 158 VAL A C 1
ATOM 1195 O O . VAL A 1 158 ? 0.356 4.653 -12.633 1.00 92.44 158 VAL A O 1
ATOM 1198 N N . PRO A 1 159 ? 2.101 6.077 -12.582 1.00 91.62 159 PRO A N 1
ATOM 1199 C CA . PRO A 1 159 ? 1.331 7.218 -12.072 1.00 91.62 159 PRO A CA 1
ATOM 1200 C C . PRO A 1 159 ? 0.029 7.503 -12.831 1.00 91.62 159 PRO A C 1
ATOM 1202 O O . PRO A 1 159 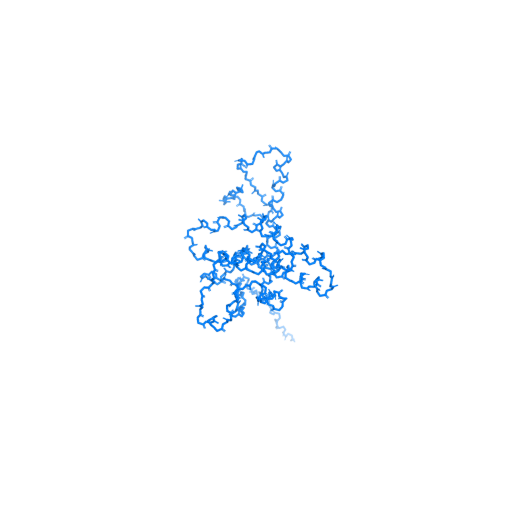? -0.984 7.865 -12.236 1.00 91.62 159 PRO A O 1
ATOM 1205 N N . SER A 1 160 ? 0.014 7.311 -14.152 1.00 89.62 160 SER A N 1
ATOM 1206 C CA . SER A 1 160 ? -1.195 7.499 -14.964 1.00 89.62 160 SER A CA 1
ATOM 1207 C C . SER A 1 160 ? -2.311 6.512 -14.611 1.00 89.62 160 SER A C 1
ATOM 1209 O O . SER A 1 160 ? -3.483 6.849 -14.745 1.00 89.62 160 SER A O 1
ATOM 1211 N N . SER A 1 161 ? -1.963 5.320 -14.120 1.00 86.44 161 SER A N 1
ATOM 1212 C CA . SER A 1 161 ? -2.922 4.298 -13.695 1.00 86.44 161 SER A CA 1
ATOM 1213 C C . SER A 1 161 ? -3.403 4.475 -12.254 1.00 86.44 161 SER A C 1
ATOM 1215 O O . SER A 1 161 ? -4.512 4.057 -11.945 1.00 86.44 161 SER A O 1
ATOM 1217 N N . THR A 1 162 ? -2.622 5.117 -11.380 1.00 89.56 162 THR A N 1
ATOM 1218 C CA . THR A 1 162 ? -2.897 5.184 -9.930 1.00 89.56 162 THR A CA 1
ATOM 1219 C C . THR A 1 162 ? -3.235 6.584 -9.417 1.00 89.56 162 THR A C 1
ATOM 1221 O O . THR A 1 162 ? -3.819 6.709 -8.349 1.00 89.56 162 THR A O 1
ATOM 1224 N N . SER A 1 163 ? -2.943 7.648 -10.167 1.00 86.12 163 SER A N 1
ATOM 1225 C CA . SER A 1 163 ? -3.151 9.045 -9.737 1.00 86.12 163 SER A CA 1
ATOM 1226 C C . SER A 1 163 ? -4.588 9.393 -9.333 1.00 86.12 163 SER A C 1
ATOM 1228 O O . SER A 1 163 ? -4.784 10.231 -8.459 1.00 86.12 163 SER A O 1
ATOM 1230 N N . HIS A 1 164 ? -5.592 8.731 -9.910 1.00 88.44 164 HIS A N 1
ATOM 1231 C CA . HIS A 1 164 ? -7.002 8.924 -9.553 1.00 88.44 164 HIS A CA 1
ATOM 1232 C C . HIS A 1 164 ? -7.351 8.459 -8.125 1.00 88.44 164 HIS A C 1
ATOM 1234 O O . HIS A 1 164 ? -8.424 8.782 -7.623 1.00 88.44 164 HIS A O 1
ATOM 1240 N N . LEU A 1 165 ? -6.460 7.699 -7.482 1.00 89.69 165 LEU A N 1
ATOM 1241 C CA . LEU A 1 165 ? -6.594 7.215 -6.109 1.00 89.69 165 LEU A CA 1
ATOM 1242 C C . LEU A 1 165 ? -6.056 8.213 -5.069 1.00 89.69 165 LEU A C 1
ATOM 1244 O O . LEU A 1 165 ? -6.281 8.026 -3.875 1.00 89.69 165 LEU A O 1
ATOM 1248 N N . ALA A 1 166 ? -5.332 9.250 -5.502 1.00 89.62 166 ALA A N 1
ATOM 1249 C CA . ALA A 1 166 ? -4.735 10.232 -4.607 1.00 89.62 166 ALA A CA 1
ATOM 1250 C C . ALA A 1 166 ? -5.806 11.103 -3.932 1.00 89.62 166 ALA A C 1
ATOM 1252 O O . ALA A 1 166 ? -6.685 11.660 -4.592 1.00 89.62 166 ALA A O 1
ATOM 1253 N N . CYS A 1 167 ? -5.708 11.256 -2.612 1.00 91.50 167 CYS A N 1
ATOM 1254 C CA . CYS A 1 167 ? -6.672 12.002 -1.811 1.00 91.50 167 CYS A CA 1
ATOM 1255 C C . CYS A 1 167 ? -5.984 12.720 -0.640 1.00 91.50 167 CYS A C 1
ATOM 1257 O O . CYS A 1 167 ? -5.826 12.170 0.450 1.00 91.50 167 CYS A O 1
ATOM 1259 N N . ALA A 1 168 ? -5.602 13.982 -0.858 1.00 89.81 168 ALA A N 1
ATOM 1260 C CA . ALA A 1 168 ? -4.870 14.777 0.132 1.00 89.81 168 ALA A CA 1
ATOM 1261 C C . ALA A 1 168 ? -5.656 15.004 1.439 1.00 89.81 168 ALA A C 1
ATOM 1263 O O . ALA A 1 168 ? -5.078 14.965 2.522 1.00 89.81 168 ALA A O 1
ATOM 1264 N N . SER A 1 169 ? -6.978 15.184 1.362 1.00 88.31 169 SER A N 1
ATOM 1265 C CA . SER A 1 169 ? -7.818 15.370 2.555 1.00 88.31 169 SER A CA 1
ATOM 1266 C C . SER A 1 169 ? -7.870 14.120 3.441 1.00 88.31 169 SER A C 1
ATOM 1268 O O . SER A 1 169 ? -7.927 14.231 4.669 1.00 88.31 169 SER A O 1
ATOM 1270 N N . ALA A 1 170 ? -7.816 12.926 2.840 1.00 89.25 170 ALA A N 1
ATOM 1271 C CA . ALA A 1 170 ? -7.751 11.672 3.583 1.00 89.25 170 ALA A CA 1
ATOM 1272 C C . ALA A 1 170 ? -6.390 11.493 4.270 1.00 89.25 170 ALA A C 1
ATOM 1274 O O . ALA A 1 170 ? -6.335 11.041 5.412 1.00 89.25 170 ALA A O 1
ATOM 1275 N N . GLU A 1 171 ? -5.299 11.901 3.614 1.00 89.69 171 GLU A N 1
ATOM 1276 C CA . GLU A 1 171 ? -3.961 11.914 4.216 1.00 89.69 171 GLU A CA 1
ATOM 1277 C C . GLU A 1 171 ? -3.861 12.854 5.413 1.00 89.69 171 GLU A C 1
ATOM 1279 O O . GLU A 1 171 ? -3.338 12.454 6.453 1.00 89.69 171 GLU A O 1
ATOM 1284 N N . GLU A 1 172 ? -4.418 14.059 5.314 1.00 89.19 172 GLU A N 1
ATOM 1285 C CA . GLU A 1 172 ? -4.448 15.012 6.425 1.00 89.19 172 GLU A CA 1
ATOM 1286 C C . GLU A 1 172 ? -5.260 14.474 7.614 1.00 89.19 172 GLU A C 1
ATOM 1288 O O . GLU A 1 172 ? -4.795 14.481 8.759 1.00 89.19 172 GLU A O 1
ATOM 1293 N N . SER A 1 173 ? -6.446 13.929 7.337 1.00 86.69 173 SER A N 1
ATOM 1294 C CA . SER A 1 173 ? -7.323 13.350 8.360 1.00 86.69 173 SER A CA 1
ATOM 1295 C C . SER A 1 173 ? -6.664 12.163 9.071 1.00 86.69 173 SER A C 1
ATOM 1297 O O . SER A 1 173 ? -6.693 12.070 10.302 1.00 86.69 173 SER A O 1
ATOM 1299 N N . GLN A 1 174 ? -6.009 11.277 8.316 1.00 87.69 174 GLN A N 1
ATOM 1300 C CA . GLN A 1 174 ? -5.296 10.139 8.891 1.00 87.69 174 GLN A CA 1
ATOM 1301 C C . GLN A 1 174 ? -4.049 10.576 9.670 1.00 87.69 174 GLN A C 1
ATOM 1303 O O . GLN A 1 174 ? -3.764 10.017 10.732 1.00 87.69 174 GLN A O 1
ATOM 1308 N N . ALA A 1 175 ? -3.320 11.592 9.202 1.00 89.44 175 ALA A N 1
ATOM 1309 C CA . ALA A 1 175 ? -2.166 12.133 9.917 1.00 89.44 175 ALA A CA 1
ATOM 1310 C C . ALA A 1 175 ? -2.565 12.676 11.299 1.00 89.44 175 ALA A C 1
ATOM 1312 O O . ALA A 1 175 ? -1.878 12.416 12.294 1.00 89.44 175 ALA A O 1
ATOM 1313 N N . LEU A 1 176 ? -3.713 13.355 11.388 1.00 88.69 176 LEU A N 1
ATOM 1314 C CA . LEU A 1 176 ? -4.277 13.803 12.661 1.00 88.69 176 LEU A CA 1
ATOM 1315 C C . LEU A 1 176 ? -4.594 12.617 13.588 1.00 88.69 176 LEU A C 1
ATOM 1317 O O . LEU A 1 176 ? -4.204 12.628 14.760 1.00 88.69 176 LEU A O 1
ATOM 1321 N N . ALA A 1 177 ? -5.236 11.569 13.065 1.00 87.88 177 ALA A N 1
ATOM 1322 C CA . ALA A 1 177 ? -5.556 10.363 13.830 1.00 87.88 177 ALA A CA 1
ATOM 1323 C C . ALA A 1 177 ? -4.292 9.646 14.344 1.00 87.88 177 ALA A C 1
ATOM 1325 O O . ALA A 1 177 ? -4.194 9.311 15.529 1.00 87.88 177 ALA A O 1
ATOM 1326 N N . MET A 1 178 ? -3.280 9.466 13.492 1.00 87.19 178 MET A N 1
ATOM 1327 C CA . MET A 1 178 ? -2.005 8.842 13.864 1.00 87.19 178 MET A CA 1
ATOM 1328 C C . MET A 1 178 ? -1.232 9.664 14.901 1.00 87.19 178 MET A C 1
ATOM 1330 O O . MET A 1 178 ? -0.618 9.092 15.810 1.00 87.19 178 MET A O 1
ATOM 1334 N N . SER A 1 179 ? -1.284 10.996 14.804 1.00 89.00 179 SER A N 1
ATOM 1335 C CA . SER A 1 179 ? -0.701 11.905 15.796 1.00 89.00 179 SER A CA 1
ATOM 1336 C C . SER A 1 179 ? -1.367 11.732 17.164 1.00 89.00 179 SER A C 1
ATOM 1338 O O . SER A 1 179 ? -0.680 11.531 18.171 1.00 89.00 179 SER A O 1
ATOM 1340 N N . ALA A 1 180 ? -2.702 11.681 17.202 1.00 89.06 180 ALA A N 1
ATOM 1341 C CA . ALA A 1 180 ? -3.454 11.436 18.430 1.00 89.06 180 ALA A CA 1
ATOM 1342 C C . ALA A 1 180 ? -3.109 10.071 19.057 1.00 89.06 180 ALA A C 1
ATOM 1344 O O . ALA A 1 180 ? -2.794 9.995 20.248 1.00 89.06 180 ALA A O 1
ATOM 1345 N N . VAL A 1 181 ? -3.079 8.995 18.263 1.00 87.69 181 VAL A N 1
ATOM 1346 C CA . VAL A 1 181 ? -2.707 7.648 18.738 1.00 87.69 181 VAL A CA 1
ATOM 1347 C C . VAL A 1 181 ? -1.277 7.625 19.285 1.00 87.69 181 VAL A C 1
ATOM 1349 O O . VAL A 1 181 ? -1.017 7.035 20.339 1.00 87.69 181 VAL A O 1
ATOM 1352 N N . SER A 1 182 ? -0.343 8.289 18.606 1.00 87.62 182 SER A N 1
ATOM 1353 C CA . SER A 1 182 ? 1.057 8.367 19.030 1.00 87.62 182 SER A CA 1
ATOM 1354 C C . SER A 1 182 ? 1.213 9.143 20.338 1.00 87.62 182 SER A C 1
ATOM 1356 O O . SER A 1 182 ? 1.942 8.702 21.230 1.00 87.62 182 SER A O 1
ATOM 1358 N N . ALA A 1 183 ? 0.475 10.244 20.508 1.00 88.38 183 ALA A N 1
ATOM 1359 C CA . ALA A 1 183 ? 0.436 10.999 21.757 1.00 88.38 183 ALA A CA 1
ATOM 1360 C C . ALA A 1 183 ? -0.091 10.141 22.919 1.00 88.38 183 ALA A C 1
ATOM 1362 O O . ALA A 1 183 ? 0.523 10.100 23.988 1.00 88.38 183 ALA A O 1
ATOM 1363 N N . VAL A 1 184 ? -1.168 9.380 22.695 1.00 88.19 184 VAL A N 1
ATOM 1364 C CA . VAL A 1 184 ? -1.724 8.458 23.698 1.00 88.19 184 VAL A CA 1
ATOM 1365 C C . VAL A 1 184 ? -0.725 7.357 24.054 1.00 88.19 184 VAL A C 1
ATOM 1367 O O . VAL A 1 184 ? -0.492 7.109 25.238 1.00 88.19 184 VAL A O 1
ATOM 1370 N N . ARG A 1 185 ? -0.080 6.717 23.070 1.00 87.38 185 ARG A N 1
ATOM 1371 C CA . ARG A 1 185 ? 0.954 5.696 23.335 1.00 87.38 185 ARG A CA 1
ATOM 1372 C C . ARG A 1 185 ? 2.134 6.271 24.117 1.00 87.38 185 ARG A C 1
ATOM 1374 O O . ARG A 1 185 ? 2.599 5.631 25.059 1.00 87.38 185 ARG A O 1
ATOM 1381 N N . SER A 1 186 ? 2.579 7.478 23.770 1.00 88.56 186 SER A N 1
ATOM 1382 C CA . SER A 1 186 ? 3.665 8.170 24.470 1.00 88.56 186 SER A CA 1
ATOM 1383 C C . SER A 1 186 ? 3.308 8.449 25.933 1.00 88.56 186 SER A C 1
ATOM 1385 O O . SER A 1 186 ? 4.089 8.139 26.833 1.00 88.56 186 SER A O 1
ATOM 1387 N N . LEU A 1 187 ? 2.092 8.938 26.205 1.00 88.06 187 LEU A N 1
ATOM 1388 C CA . LEU A 1 187 ? 1.604 9.149 27.573 1.00 88.06 187 LEU A CA 1
ATOM 1389 C C . LEU A 1 187 ? 1.512 7.838 28.361 1.00 88.06 187 LEU A C 1
ATOM 1391 O O . LEU A 1 187 ? 1.977 7.774 29.497 1.00 88.06 187 LEU A O 1
ATOM 1395 N N . ARG A 1 188 ? 0.984 6.767 27.757 1.00 88.44 188 ARG A N 1
ATOM 1396 C CA . ARG A 1 188 ? 0.925 5.447 28.409 1.00 88.44 188 ARG A CA 1
ATOM 1397 C C . ARG A 1 188 ? 2.308 4.936 28.797 1.00 88.44 188 ARG A C 1
ATOM 1399 O O . ARG A 1 188 ? 2.451 4.389 29.886 1.00 88.44 188 ARG A O 1
ATOM 1406 N N . GLY A 1 189 ? 3.306 5.147 27.936 1.00 88.00 189 GLY A N 1
ATOM 1407 C CA . GLY A 1 189 ? 4.701 4.811 28.221 1.00 88.00 189 GLY A CA 1
ATOM 1408 C C . GLY A 1 189 ? 5.259 5.602 29.404 1.00 88.00 189 GLY A C 1
ATOM 1409 O O . GLY A 1 189 ? 5.818 5.009 30.320 1.00 88.00 189 GLY A O 1
ATOM 1410 N N . LYS A 1 190 ? 5.036 6.922 29.439 1.00 89.81 190 LYS A N 1
ATOM 1411 C CA . LYS A 1 190 ? 5.498 7.792 30.538 1.00 89.81 190 LYS A CA 1
ATOM 1412 C C . LYS A 1 190 ? 4.914 7.402 31.896 1.00 89.81 190 LYS A C 1
ATOM 1414 O O . LYS A 1 190 ? 5.625 7.419 32.892 1.00 89.81 190 LYS A O 1
ATOM 1419 N N . TYR A 1 191 ? 3.634 7.042 31.932 1.00 88.56 191 TYR A N 1
ATOM 1420 C CA . TYR A 1 191 ? 2.938 6.680 33.169 1.00 88.56 191 TYR A CA 1
ATOM 1421 C C . TYR A 1 191 ? 2.924 5.168 33.449 1.00 88.56 191 TYR A C 1
ATOM 1423 O O . TYR A 1 191 ? 2.259 4.734 34.383 1.00 88.56 191 TYR A O 1
ATOM 1431 N N . THR A 1 192 ? 3.648 4.359 32.661 1.00 86.31 192 THR A N 1
ATOM 1432 C CA . THR A 1 192 ? 3.727 2.886 32.788 1.00 86.31 192 THR A CA 1
ATOM 1433 C C . THR A 1 192 ? 2.345 2.222 32.901 1.00 86.31 192 THR A C 1
ATOM 1435 O O . THR A 1 192 ? 2.134 1.279 33.661 1.00 86.31 192 THR A O 1
ATOM 1438 N N . ILE A 1 193 ? 1.360 2.726 32.150 1.00 85.94 193 ILE A N 1
ATOM 1439 C CA . ILE A 1 193 ? -0.009 2.202 32.205 1.00 85.94 193 ILE A CA 1
ATOM 1440 C C . ILE A 1 193 ? -0.080 0.916 31.365 1.00 85.94 193 ILE A C 1
ATOM 1442 O O . ILE A 1 193 ? 0.230 0.963 30.168 1.00 85.94 193 ILE A O 1
ATOM 1446 N N . PRO A 1 194 ? -0.533 -0.223 31.928 1.00 84.69 194 PRO A N 1
ATOM 1447 C CA . PRO A 1 194 ? -0.659 -1.477 31.188 1.00 84.69 194 PRO A CA 1
ATOM 1448 C C . PRO A 1 194 ? -1.552 -1.346 29.948 1.00 84.69 194 PRO A C 1
ATOM 1450 O O . PRO A 1 194 ? -2.547 -0.618 29.963 1.00 84.69 194 PRO A O 1
ATOM 1453 N N . LYS A 1 195 ? -1.239 -2.090 28.876 1.00 78.00 195 LYS A N 1
ATOM 1454 C CA . LYS A 1 195 ? -1.983 -2.059 27.595 1.00 78.00 195 LYS A CA 1
ATOM 1455 C C . LYS A 1 195 ? -3.466 -2.441 27.734 1.00 78.00 195 LYS A C 1
ATOM 1457 O O . LYS A 1 195 ? -4.302 -1.887 27.032 1.00 78.00 195 LYS A O 1
ATOM 1462 N N . SER A 1 196 ? -3.793 -3.314 28.685 1.00 78.69 196 SER A N 1
ATOM 1463 C CA . SER A 1 196 ? -5.161 -3.799 28.913 1.00 78.69 196 SER A CA 1
ATOM 1464 C C . SER A 1 196 ? -6.083 -2.785 29.604 1.00 78.69 196 SER A C 1
ATOM 1466 O O . SER A 1 196 ? -7.295 -2.993 29.642 1.00 78.69 196 SER A O 1
ATOM 1468 N N . THR A 1 197 ? -5.535 -1.717 30.187 1.00 81.94 197 THR A N 1
ATOM 1469 C CA . THR A 1 197 ? -6.332 -0.732 30.923 1.00 81.94 197 THR A CA 1
ATOM 1470 C C . THR A 1 197 ? -7.014 0.222 29.947 1.00 81.94 197 THR A C 1
ATOM 1472 O O . THR A 1 197 ? -6.343 0.850 29.126 1.00 81.94 197 THR A O 1
ATOM 1475 N N . LYS A 1 198 ? -8.343 0.351 30.046 1.00 81.94 198 LYS A N 1
ATOM 1476 C CA . LYS A 1 198 ? -9.117 1.343 29.285 1.00 81.94 198 LYS A CA 1
ATOM 1477 C C . LYS A 1 198 ? -8.841 2.740 29.847 1.00 81.94 198 LYS A C 1
ATOM 1479 O O . LYS A 1 198 ? -8.926 2.939 31.055 1.00 81.94 198 LYS A O 1
ATOM 1484 N N . ILE A 1 199 ? -8.506 3.693 28.979 1.00 81.50 199 ILE A N 1
ATOM 1485 C CA . ILE A 1 199 ? -8.176 5.076 29.353 1.00 81.50 199 ILE A CA 1
ATOM 1486 C C . ILE A 1 199 ? -9.128 6.010 28.609 1.00 81.50 199 ILE A C 1
ATOM 1488 O O . ILE A 1 199 ? -9.275 5.890 27.393 1.00 81.50 199 ILE A O 1
ATOM 1492 N N . ALA A 1 200 ? -9.751 6.939 29.330 1.00 82.19 200 ALA A N 1
ATOM 1493 C CA . ALA A 1 200 ? -10.510 8.027 28.727 1.00 82.19 200 ALA A CA 1
ATOM 1494 C C . ALA A 1 200 ? -9.540 9.136 28.294 1.00 82.19 200 ALA A C 1
ATOM 1496 O O . ALA A 1 200 ? -8.760 9.638 29.105 1.00 82.19 200 ALA A O 1
ATOM 1497 N N . VAL A 1 201 ? -9.572 9.504 27.014 1.00 80.25 201 VAL A N 1
ATOM 1498 C CA . VAL A 1 201 ? -8.713 10.547 26.439 1.00 80.25 201 VAL A CA 1
ATOM 1499 C C . VAL A 1 201 ? -9.601 11.675 25.940 1.00 80.25 201 VAL A C 1
ATOM 1501 O O . VAL A 1 201 ? -10.539 11.439 25.185 1.00 80.25 201 VAL A O 1
ATOM 1504 N N . ARG A 1 202 ? -9.293 12.910 26.344 1.00 84.06 202 ARG A N 1
ATOM 1505 C CA . ARG A 1 202 ? -9.988 14.111 25.876 1.00 84.06 202 ARG A CA 1
ATOM 1506 C C . ARG A 1 202 ? -9.052 14.942 25.012 1.00 84.06 202 ARG A C 1
ATOM 1508 O O . ARG A 1 202 ? -7.987 15.346 25.474 1.00 84.06 202 ARG A O 1
ATOM 1515 N N . LEU A 1 203 ? -9.472 15.222 23.783 1.00 76.69 203 LEU A N 1
ATOM 1516 C CA . LEU A 1 203 ? -8.770 16.151 22.907 1.00 76.69 203 LEU A CA 1
ATOM 1517 C C . LEU A 1 203 ? -9.201 17.593 23.233 1.00 76.69 203 LEU A C 1
ATOM 1519 O O . LEU A 1 203 ? -10.405 17.856 23.350 1.00 76.69 203 LEU A O 1
ATOM 1523 N N . PRO A 1 204 ? -8.258 18.534 23.414 1.00 71.88 204 PRO A N 1
ATOM 1524 C CA . PRO A 1 204 ? -8.601 19.944 23.561 1.00 71.88 204 PRO A CA 1
ATOM 1525 C C . PRO A 1 204 ? -9.243 20.448 22.257 1.00 71.88 204 PRO A C 1
ATOM 1527 O O . PRO A 1 204 ? -8.639 20.337 21.197 1.00 71.88 204 PRO A O 1
ATOM 1530 N N . GLY A 1 205 ? -10.478 20.965 22.342 1.00 68.62 205 GLY A N 1
ATOM 1531 C CA . GLY A 1 205 ? -11.265 21.440 21.190 1.00 68.62 205 GLY A CA 1
ATOM 1532 C C . GLY A 1 205 ? -12.500 20.599 20.817 1.00 68.62 205 GLY A C 1
ATOM 1533 O O . GLY A 1 205 ? -13.217 20.980 19.900 1.00 68.62 205 GLY A O 1
ATOM 1534 N N . GLY A 1 206 ? -12.780 19.487 21.511 1.00 55.66 206 GLY A N 1
ATOM 1535 C CA . GLY A 1 206 ? -14.014 18.702 21.315 1.00 55.66 206 GLY A CA 1
ATOM 1536 C C . GLY A 1 206 ? -15.260 19.288 22.017 1.00 55.66 206 GLY A C 1
ATOM 1537 O O . GLY A 1 206 ? -15.102 20.074 22.960 1.00 55.66 206 GLY A O 1
ATOM 1538 N N . PRO A 1 207 ? -16.489 18.904 21.600 1.00 45.62 207 PRO A N 1
ATOM 1539 C CA . PRO A 1 207 ? -17.744 19.393 22.188 1.00 45.62 207 PRO A CA 1
ATOM 1540 C C . PRO A 1 207 ? -17.834 19.137 23.710 1.00 45.62 207 PRO A C 1
ATOM 1542 O O . PRO A 1 207 ? -17.163 18.238 24.231 1.00 45.62 207 PRO A O 1
ATOM 1545 N N . PRO A 1 208 ? -18.612 19.952 24.458 1.00 43.22 208 PRO A N 1
ATOM 1546 C CA . PRO A 1 208 ? -18.661 19.887 25.917 1.00 43.22 208 PRO A CA 1
ATOM 1547 C C . PRO A 1 208 ? -19.217 18.550 26.431 1.00 43.22 208 PRO A C 1
ATOM 1549 O O . PRO A 1 208 ? -20.009 17.883 25.772 1.00 43.22 208 PRO A O 1
ATOM 1552 N N . ALA A 1 209 ? -18.742 18.171 27.621 1.00 47.31 209 ALA A N 1
ATOM 1553 C CA . ALA A 1 209 ? -18.905 16.870 28.264 1.00 47.31 209 ALA A CA 1
ATOM 1554 C C . ALA A 1 209 ? -20.350 16.336 28.226 1.00 47.31 209 ALA A C 1
ATOM 1556 O O . ALA A 1 209 ? -21.254 16.958 28.779 1.00 47.31 209 ALA A O 1
ATOM 1557 N N . GLY A 1 210 ? -20.536 15.167 27.604 1.00 40.28 210 GLY A N 1
ATOM 1558 C CA . GLY A 1 210 ? -21.836 14.492 27.525 1.00 40.28 210 GLY A CA 1
ATOM 1559 C C . GLY A 1 210 ? -21.943 13.362 26.494 1.00 40.28 210 GLY A C 1
ATOM 1560 O O . GLY A 1 210 ? -22.884 12.583 26.571 1.00 40.28 210 GLY A O 1
ATOM 1561 N N . ALA A 1 211 ? -20.993 13.229 25.564 1.00 38.62 211 ALA A N 1
ATOM 1562 C CA . ALA A 1 211 ? -20.931 12.099 24.637 1.00 38.62 211 ALA A CA 1
ATOM 1563 C C . ALA A 1 211 ? -19.647 11.301 24.894 1.00 38.62 211 ALA A C 1
ATOM 1565 O O . ALA A 1 211 ? -18.541 11.819 24.730 1.00 38.62 211 ALA A O 1
ATOM 1566 N N . ASP A 1 212 ? -19.810 10.068 25.363 1.00 36.38 212 ASP A N 1
ATOM 1567 C CA . ASP A 1 212 ? -18.741 9.146 25.732 1.00 36.38 212 ASP A CA 1
ATOM 1568 C C . ASP A 1 212 ? -17.738 8.930 24.588 1.00 36.38 212 ASP A C 1
ATOM 1570 O O . ASP A 1 212 ? -17.970 8.170 23.651 1.00 36.38 212 ASP A O 1
ATOM 1574 N N . ALA A 1 213 ? -16.572 9.568 24.693 1.00 39.31 213 ALA A N 1
ATOM 1575 C CA . ALA A 1 213 ? -15.394 9.218 23.910 1.00 39.31 213 ALA A CA 1
ATOM 1576 C C . ALA A 1 213 ? -14.673 8.048 24.604 1.00 39.31 213 ALA A C 1
ATOM 1578 O O . ALA A 1 213 ? -13.782 8.225 25.436 1.00 39.31 213 ALA A O 1
ATOM 1579 N N . VAL A 1 214 ? -15.122 6.833 24.297 1.00 41.25 214 VAL A N 1
ATOM 1580 C CA . VAL A 1 214 ? -14.642 5.545 24.827 1.00 41.25 214 VAL A CA 1
ATOM 1581 C C . VAL A 1 214 ? -14.568 4.624 23.592 1.00 41.25 214 VAL A C 1
ATOM 1583 O O . VAL A 1 214 ? -15.526 4.586 22.837 1.00 41.25 214 VAL A O 1
ATOM 1586 N N . VAL A 1 215 ? -13.510 3.902 23.200 1.00 38.09 215 VAL A N 1
ATOM 1587 C CA . VAL A 1 215 ? -12.307 3.328 23.824 1.00 38.09 215 VAL A CA 1
ATOM 1588 C C . VAL A 1 215 ? -11.208 3.299 22.741 1.00 38.09 215 VAL A C 1
ATOM 1590 O O . VAL A 1 215 ? -11.483 2.858 21.629 1.00 38.09 215 VAL A O 1
ATOM 1593 N N . ALA A 1 216 ? -9.956 3.645 23.054 1.00 37.03 216 ALA A N 1
ATOM 1594 C CA . ALA A 1 216 ? -8.819 3.152 22.265 1.00 37.03 216 ALA A CA 1
ATOM 1595 C C . ALA A 1 216 ? -8.418 1.768 22.807 1.00 37.03 216 ALA A C 1
ATOM 1597 O O . ALA A 1 216 ? -7.814 1.680 23.883 1.00 37.03 216 ALA A O 1
ATOM 1598 N N . GLY A 1 217 ? -8.857 0.711 22.117 1.00 29.92 217 GLY A N 1
ATOM 1599 C CA . GLY A 1 217 ? -8.405 -0.673 22.311 1.00 29.92 217 GLY A CA 1
ATOM 1600 C C . GLY A 1 217 ? -7.114 -0.939 21.555 1.00 29.92 217 GLY A C 1
ATOM 1601 O O . GLY A 1 217 ? -6.990 -0.406 20.433 1.00 29.92 217 GLY A O 1
#

pLDDT: mean 77.28, std 24.41, range [22.75, 97.38]

InterPro domains:
  IPR002303 Valine-tRNA ligase [PTHR11946] (38-200)
  IPR009080 Aminoacyl-tRNA synthetase, class Ia, anticodon-binding [SSF47323] (40-208)
  IPR013155 Methionyl/Valyl/Leucyl/Isoleucyl-tRNA synthetase, anticodon-binding [PF08264] (43-201)
  IPR033705 Valyl tRNA synthetase, anticodon-binding domain [cd07962] (44-133)

Radius of gyration: 23.52 Å; chains: 1; bounding box: 51×88×56 Å

Secondary structure (DSSP, 8-state):
-------PPP----------------TT-S---TTS---HHHHHHHHHHHHHHHHHHHHHHTT-HHHHHHHHHHIIIIIIIIIIHHHHHHHTT-S-HHHHHHHHHHHHHHHHHHHHHHTTT-HHHHHHHHHTSPPPPPPTTTTTSPPPSSGGGSPPP-HHHHGGG--HHHHHHHHHHHHHHHHHHHHHHHTT--TTS------TTSPPS-S------

Foldseek 3Di:
DDDDDDDDDDDDDDDDDPDPPDDDFDDVDAQAFPVNDDDLLLLQLLQLLLVLQAQLVVCVVVVNNVSNQVSLVCSVPPVVPPPSVVVCVVQCVDPPPSSVVSSVRSNLVCLLLSLLSCCVPPVPVSFVVNVVRDDDDQDPVRVPPDDDPTSVPDDHRHSVNRVSSNDVVSNVVVVVVVVVVVVVVVVCVVVVPDPPDFDQDDDPPDDDPDDDPDGDD

Organism: NCBI:txid1486929